Protein AF-A0A925SF02-F1 (afdb_monomer_lite)

Sequence (373 aa):
KAWIQIGSVSLQPSEFMKMATSLAIARYISSYNFKMHNFKSLVTLSTIILLPVGLIFLQNDTGSALVFGVFLLVLYREGLNGIVLFFTFLIALVFVLTMVVDAYITLWVLTVLAFVVYYQWRRKLKTTLIAAAVFMSIYLIFWLISLIIQVEIDHLYFILTAAIVSAGLFYFYSIMLRKTNLAILLGIYAGSVLFSVSVDYVFKNIMEPHQRARINELLGIQSDVHGAGYHVNQSKIAIGSGGFFGKGFLQGTQTKYDFVPEQSTDFIFCTVGEEWGFLGTTVVIGLFMGLLMRLIYLAERNRSKFSRVYGYCVATILFFHFAINIGMTIGLAPVIGIPLPFFSYGGSSLWSFTLLLFVFVRLDASRFEQLSF

Foldseek 3Di:
DQWDDDPPDIAGVLLQLLLVLLLVLLVLCLDPPDDLPDPVNVVVNCCSLVVSLVVCVVVVQNLSSVLSVLVVVLSVVSPHDCVVVVVVVLLVVLLLCCVQPNLQVSLVVLVVVLLVVVCVVPVDPVVSVVLVVQLVVQLVVVVVVCVVVVPPDDSSVSSLRSLVVSLVVQLVVCVVVVPVVSVVSSVSSNVSSVSSVVSVVCLPPPDDPLVNLLVCCLSVVDPDCPPQCVQQVLLQVLLVQLAAAACADCRRPSVVVCSRPQCQWLSVLSVQSHHGNPVSSVVVVVVLVVVLVVLLVLLVPFPRSSLNSLSSSLSSSLVVLQCQSVCSSNSNHGRSRRGNAPRHDDDNNPVSNVVSVVVSVVCSVCRVVVVPD

pLDDT: mean 88.37, std 7.24, range [42.78, 98.06]

Radius of gyration: 24.99 Å; chains: 1; bounding box: 56×72×61 Å

Structure (mmCIF, N/CA/C/O backbone):
data_AF-A0A925SF02-F1
#
_entry.id   AF-A0A925SF02-F1
#
loop_
_atom_site.group_PDB
_atom_site.id
_atom_site.type_symbol
_atom_site.label_atom_id
_atom_site.label_alt_id
_atom_site.label_comp_id
_atom_site.label_asym_id
_atom_site.label_entity_id
_atom_site.label_seq_id
_atom_site.pdbx_PDB_ins_code
_atom_site.Cartn_x
_atom_site.Cartn_y
_atom_site.Cartn_z
_atom_site.occupancy
_atom_site.B_iso_or_equiv
_atom_site.auth_seq_id
_atom_site.auth_comp_id
_atom_site.auth_asym_id
_atom_site.auth_atom_id
_atom_site.pdbx_PDB_model_num
ATOM 1 N N . LYS A 1 1 ? 15.134 -11.634 13.037 1.00 62.12 1 LYS A N 1
ATOM 2 C CA . LYS A 1 1 ? 14.384 -12.915 13.137 1.00 62.12 1 LYS A CA 1
ATOM 3 C C . LYS A 1 1 ? 12.925 -12.582 13.441 1.00 62.12 1 LYS A C 1
ATOM 5 O O . LYS A 1 1 ? 12.708 -11.866 14.407 1.00 62.12 1 LYS A O 1
ATOM 10 N N . ALA A 1 2 ? 11.977 -13.057 12.627 1.00 78.38 2 ALA A N 1
ATOM 11 C CA . ALA A 1 2 ? 10.547 -12.712 12.726 1.00 78.38 2 ALA A CA 1
ATOM 12 C C . ALA A 1 2 ? 9.691 -13.735 13.509 1.00 78.38 2 ALA A C 1
ATOM 14 O O . ALA A 1 2 ? 8.508 -13.507 13.732 1.00 78.38 2 ALA A O 1
ATOM 15 N N . TRP A 1 3 ? 10.282 -14.853 13.945 1.00 83.00 3 TRP A N 1
ATOM 16 C CA . TRP A 1 3 ? 9.578 -15.951 14.614 1.00 83.00 3 TRP A CA 1
ATOM 17 C C . TRP A 1 3 ? 10.148 -16.217 16.006 1.00 83.00 3 TRP A C 1
ATOM 19 O O . TRP A 1 3 ? 11.367 -16.259 16.186 1.00 83.00 3 TRP A O 1
ATOM 29 N N . ILE A 1 4 ? 9.255 -16.430 16.973 1.00 85.19 4 ILE A N 1
ATOM 30 C CA . ILE A 1 4 ? 9.565 -16.865 18.335 1.00 85.19 4 ILE A CA 1
ATOM 31 C C . ILE A 1 4 ? 9.114 -18.321 18.461 1.00 85.19 4 ILE A C 1
ATOM 33 O O . ILE A 1 4 ? 7.926 -18.616 18.346 1.00 85.19 4 ILE A O 1
ATOM 37 N N . GLN A 1 5 ? 10.057 -19.235 18.679 1.00 85.62 5 GLN A N 1
ATOM 38 C CA . GLN A 1 5 ? 9.762 -20.647 18.924 1.00 85.62 5 GLN A CA 1
ATOM 39 C C . GLN A 1 5 ? 9.731 -20.906 20.432 1.00 85.62 5 GLN A C 1
ATOM 41 O O . GLN A 1 5 ? 10.713 -20.650 21.128 1.00 85.62 5 GLN A O 1
ATOM 46 N N . ILE A 1 6 ? 8.601 -21.404 20.933 1.00 82.88 6 ILE A N 1
ATOM 47 C CA . ILE A 1 6 ? 8.404 -21.820 22.324 1.00 82.88 6 ILE A CA 1
ATOM 48 C C . ILE A 1 6 ? 7.984 -23.292 22.299 1.00 82.88 6 ILE A C 1
ATOM 50 O O . ILE A 1 6 ? 6.815 -23.618 22.091 1.00 82.88 6 ILE A O 1
ATOM 54 N N . GLY A 1 7 ? 8.951 -24.196 22.469 1.00 84.56 7 GLY A N 1
ATOM 55 C CA . GLY A 1 7 ? 8.712 -25.636 22.343 1.00 84.56 7 GLY A CA 1
ATOM 56 C C . GLY A 1 7 ? 8.215 -26.001 20.940 1.00 84.56 7 GLY A C 1
ATOM 57 O O . GLY A 1 7 ? 8.888 -25.715 19.954 1.00 84.56 7 GLY A O 1
ATOM 58 N N . SER A 1 8 ? 7.029 -26.608 20.851 1.00 81.75 8 SER A N 1
ATOM 59 C CA . SER A 1 8 ? 6.370 -26.966 19.585 1.00 81.75 8 SER A CA 1
ATOM 60 C C . SER A 1 8 ? 5.583 -25.820 18.934 1.00 81.75 8 SER A C 1
ATOM 62 O O . SER A 1 8 ? 5.047 -25.996 17.841 1.00 81.75 8 SER A O 1
ATOM 64 N N . VAL A 1 9 ? 5.489 -24.653 19.581 1.00 79.50 9 VAL A N 1
ATOM 65 C CA . VAL A 1 9 ? 4.696 -23.515 19.100 1.00 79.50 9 VAL A CA 1
ATOM 66 C C . VAL A 1 9 ? 5.603 -22.467 18.462 1.00 79.50 9 VAL A C 1
ATOM 68 O O . VAL A 1 9 ? 6.518 -21.947 19.098 1.00 79.50 9 VAL A O 1
ATOM 71 N N . SER A 1 10 ? 5.319 -22.107 17.211 1.00 82.00 10 SER A N 1
ATOM 72 C CA . SER A 1 10 ? 5.949 -20.985 16.512 1.00 82.00 10 SER A CA 1
ATOM 73 C C . SER A 1 10 ? 4.998 -19.788 16.460 1.00 82.00 10 SER A C 1
ATOM 75 O O . SER A 1 10 ? 3.917 -19.877 15.873 1.00 82.00 10 SER A O 1
ATOM 77 N N . LEU A 1 11 ? 5.406 -18.664 17.045 1.00 86.00 11 LEU A N 1
ATOM 78 C CA . LEU A 1 11 ? 4.630 -17.429 17.100 1.00 86.00 11 LEU A CA 1
ATOM 79 C C . LEU A 1 11 ? 5.303 -16.337 16.269 1.00 86.00 11 LEU A C 1
ATOM 81 O O . LEU A 1 11 ? 6.498 -16.081 16.421 1.00 86.00 11 LEU A O 1
ATOM 85 N N . GLN A 1 12 ? 4.522 -15.667 15.426 1.00 88.56 12 GLN A N 1
ATOM 86 C CA . GLN A 1 12 ? 4.964 -14.522 14.637 1.00 88.56 12 GLN A CA 1
ATOM 87 C C . GLN A 1 12 ? 4.414 -13.234 15.272 1.00 88.56 12 GLN A C 1
ATOM 89 O O . GLN A 1 12 ? 3.201 -13.008 15.250 1.00 88.56 12 GLN A O 1
ATOM 94 N N . PRO A 1 13 ? 5.255 -12.371 15.871 1.00 88.81 13 PRO A N 1
ATOM 95 C CA . PRO A 1 13 ? 4.780 -11.182 16.581 1.00 88.81 13 PRO A CA 1
ATOM 96 C C . PRO A 1 13 ? 4.047 -10.172 15.689 1.00 88.81 13 PRO A C 1
ATOM 98 O O . PRO A 1 13 ? 3.142 -9.487 16.166 1.00 88.81 13 PRO A O 1
ATOM 101 N N . SER A 1 14 ? 4.402 -10.087 14.401 1.00 90.31 14 SER A N 1
ATOM 102 C CA . SER A 1 14 ? 3.757 -9.182 13.439 1.00 90.31 14 SER A CA 1
ATOM 103 C C . SER A 1 14 ? 2.258 -9.472 13.287 1.00 90.31 14 SER A C 1
ATOM 105 O O . SER A 1 14 ? 1.461 -8.538 13.165 1.00 90.31 14 SER A O 1
ATOM 107 N N . GLU A 1 15 ? 1.854 -10.743 13.396 1.00 89.25 15 GLU A N 1
ATOM 108 C CA . GLU A 1 15 ? 0.454 -11.163 13.353 1.00 89.25 15 GLU A CA 1
ATOM 109 C C . GLU A 1 15 ? -0.363 -10.542 14.488 1.00 89.25 15 GLU A C 1
ATOM 111 O O . GLU A 1 15 ? -1.412 -9.945 14.245 1.00 89.25 15 GLU A O 1
ATOM 116 N N . PHE A 1 16 ? 0.144 -10.613 15.719 1.00 91.75 16 PHE A N 1
ATOM 117 C CA . PHE A 1 16 ? -0.521 -10.064 16.905 1.00 91.75 16 PHE A CA 1
ATOM 118 C C . PHE A 1 16 ? -0.430 -8.537 16.971 1.00 91.75 16 PHE A C 1
ATOM 120 O O . PHE A 1 16 ? -1.325 -7.872 17.500 1.00 91.75 16 PHE A O 1
ATOM 127 N N . MET A 1 17 ? 0.622 -7.959 16.389 1.00 94.00 17 MET A N 1
ATOM 128 C CA . MET A 1 17 ? 0.798 -6.512 16.325 1.00 94.00 17 MET A CA 1
ATOM 129 C C . MET A 1 17 ? -0.326 -5.837 15.529 1.00 94.00 17 MET A C 1
ATOM 131 O O . MET A 1 17 ? -0.796 -4.774 15.926 1.00 94.00 17 MET A O 1
ATOM 135 N N . LYS A 1 18 ? -0.846 -6.480 14.473 1.00 94.44 18 LYS A N 1
ATOM 136 C CA . LYS A 1 18 ? -2.016 -5.990 13.717 1.00 94.44 18 LYS A CA 1
ATOM 137 C C . LYS A 1 18 ? -3.234 -5.780 14.624 1.00 94.44 18 LYS A C 1
ATOM 139 O O . LYS A 1 18 ? -3.900 -4.743 14.551 1.00 94.44 18 LYS A O 1
ATOM 144 N N . MET A 1 19 ? -3.497 -6.722 15.530 1.00 94.56 19 MET A N 1
ATOM 145 C CA . MET A 1 19 ? -4.569 -6.607 16.522 1.00 94.56 19 MET A CA 1
ATOM 146 C C . MET A 1 19 ? -4.280 -5.503 17.549 1.00 94.56 19 MET A C 1
ATOM 148 O O . MET A 1 19 ? -5.159 -4.682 17.823 1.00 94.56 19 MET A O 1
ATOM 152 N N . ALA A 1 20 ? -3.061 -5.453 18.095 1.00 95.81 20 ALA A N 1
ATOM 153 C CA . ALA A 1 20 ? -2.669 -4.444 19.080 1.00 95.81 20 ALA A CA 1
ATOM 154 C C . ALA A 1 20 ? -2.794 -3.016 18.518 1.00 95.81 20 ALA A C 1
ATOM 156 O O . ALA A 1 20 ? -3.402 -2.147 19.146 1.00 95.81 20 ALA A O 1
ATOM 157 N N . THR A 1 21 ? -2.308 -2.790 17.297 1.00 97.12 21 THR A N 1
ATOM 158 C CA . THR A 1 21 ? -2.434 -1.514 16.586 1.00 97.12 21 THR A CA 1
ATOM 159 C C . THR A 1 21 ? -3.892 -1.175 16.291 1.00 97.12 21 THR A C 1
ATOM 161 O O . THR A 1 21 ? -4.297 -0.032 16.494 1.00 97.12 21 THR A O 1
ATOM 164 N N . SER A 1 22 ? -4.718 -2.157 15.918 1.00 97.19 22 SER A N 1
ATOM 165 C CA . SER A 1 22 ? -6.161 -1.950 15.716 1.00 97.19 22 SER A CA 1
ATOM 166 C C . SER A 1 22 ? -6.856 -1.444 16.985 1.00 97.19 22 SER A C 1
ATOM 168 O O . SER A 1 22 ? -7.632 -0.489 16.924 1.00 97.19 22 SER A O 1
ATOM 170 N N . LEU A 1 23 ? -6.550 -2.039 18.144 1.00 96.81 23 LEU A N 1
ATOM 171 C CA . LEU A 1 23 ? -7.075 -1.602 19.442 1.00 96.81 23 LEU A CA 1
ATOM 172 C C . LEU A 1 23 ? -6.549 -0.217 19.836 1.00 96.81 23 LEU A C 1
ATOM 174 O O . LEU A 1 23 ? -7.317 0.612 20.325 1.00 96.81 23 LEU A O 1
ATOM 178 N N . ALA A 1 24 ? -5.263 0.056 19.604 1.00 97.19 24 ALA A N 1
ATOM 179 C CA . ALA A 1 24 ? -4.644 1.340 19.920 1.00 97.19 24 ALA A CA 1
ATOM 180 C C . ALA A 1 24 ? -5.238 2.490 19.089 1.00 97.19 24 ALA A C 1
ATOM 182 O O . ALA A 1 24 ? -5.588 3.533 19.647 1.00 97.19 24 ALA A O 1
ATOM 183 N N . ILE A 1 25 ? -5.423 2.286 17.779 1.00 96.50 25 ILE A N 1
ATOM 184 C CA . ILE A 1 25 ? -6.082 3.251 16.886 1.00 96.50 25 ILE A CA 1
ATOM 185 C C . ILE A 1 25 ? -7.524 3.481 17.337 1.00 96.50 25 ILE A C 1
ATOM 187 O O . ILE A 1 25 ? -7.924 4.628 17.539 1.00 96.50 25 ILE A O 1
ATOM 191 N N . ALA A 1 26 ? -8.289 2.406 17.563 1.00 96.38 26 ALA A N 1
ATOM 192 C CA . ALA A 1 26 ? -9.669 2.503 18.028 1.00 96.38 26 ALA A CA 1
ATOM 193 C C . ALA A 1 26 ? -9.771 3.277 19.348 1.00 96.38 26 ALA A C 1
ATOM 195 O O . ALA A 1 26 ? -10.602 4.180 19.482 1.00 96.38 26 ALA A O 1
ATOM 196 N N . ARG A 1 27 ? -8.882 2.992 20.309 1.00 96.06 27 ARG A N 1
ATOM 197 C CA . ARG A 1 27 ? -8.836 3.686 21.601 1.00 96.06 27 ARG A CA 1
ATOM 198 C C . ARG A 1 27 ? -8.528 5.164 21.427 1.00 96.06 27 ARG A C 1
ATOM 200 O O . ARG A 1 27 ? -9.241 5.989 21.998 1.00 96.06 27 ARG A O 1
ATOM 207 N N . TYR A 1 28 ? -7.513 5.503 20.638 1.00 95.62 28 TYR A N 1
ATOM 208 C CA . TYR A 1 28 ? -7.097 6.888 20.457 1.00 95.62 28 TYR A CA 1
ATOM 209 C C . TYR A 1 28 ? -8.166 7.725 19.742 1.00 95.62 28 TYR A C 1
ATOM 211 O O . TYR A 1 28 ? -8.528 8.793 20.239 1.00 95.62 28 TYR A O 1
ATOM 219 N N . ILE A 1 29 ? -8.740 7.213 18.647 1.00 94.62 29 ILE A N 1
ATOM 220 C CA . ILE A 1 29 ? -9.801 7.896 17.886 1.00 94.62 29 ILE A CA 1
ATOM 221 C C . ILE A 1 29 ? -11.074 8.068 18.726 1.00 94.62 29 ILE A C 1
ATOM 223 O O . ILE A 1 29 ? -11.751 9.090 18.630 1.00 94.62 29 ILE A O 1
ATOM 227 N N . SER A 1 30 ? -11.393 7.096 19.586 1.00 93.25 30 SER A N 1
ATOM 228 C CA . SER A 1 30 ? -12.561 7.171 20.474 1.00 93.25 30 SER A CA 1
ATOM 229 C C . SER A 1 30 ? -12.407 8.139 21.655 1.00 93.25 30 SER A C 1
ATOM 231 O O . SER A 1 30 ? -13.385 8.399 22.354 1.00 93.25 30 SER A O 1
ATOM 233 N N . SER A 1 31 ? -11.203 8.665 21.906 1.00 91.06 31 SER A N 1
ATOM 234 C CA . SER A 1 31 ? -10.954 9.540 23.054 1.00 91.06 31 SER A CA 1
ATOM 235 C C . SER A 1 31 ? -11.633 10.908 22.901 1.00 91.06 31 SER A C 1
ATOM 237 O O . SER A 1 31 ? -11.745 11.450 21.804 1.00 91.06 31 SER A O 1
ATOM 239 N N . TYR A 1 32 ? -12.070 11.496 24.020 1.00 81.12 32 TYR A N 1
ATOM 240 C CA . TYR A 1 32 ? -12.856 12.739 24.027 1.00 81.12 32 TYR A CA 1
ATOM 241 C C . TYR A 1 32 ? -12.149 13.925 23.345 1.00 81.12 32 TYR A C 1
ATOM 243 O O . TYR A 1 32 ? -12.774 14.719 22.649 1.00 81.12 32 TYR A O 1
ATOM 251 N N . ASN A 1 33 ? -10.825 14.020 23.496 1.00 81.19 33 ASN A N 1
ATOM 252 C CA . ASN A 1 33 ? -10.023 15.125 22.961 1.00 81.19 33 ASN A CA 1
ATOM 253 C C . ASN A 1 33 ? -9.544 14.901 21.516 1.00 81.19 33 ASN A C 1
ATOM 255 O O . ASN A 1 33 ? -8.791 15.724 20.986 1.00 81.19 33 ASN A O 1
ATOM 259 N N . PHE A 1 34 ? -9.927 13.792 20.879 1.00 89.38 34 PHE A N 1
ATOM 260 C CA . PHE A 1 34 ? -9.453 13.462 19.544 1.00 89.38 34 PHE A CA 1
ATOM 261 C C . PHE A 1 34 ? -10.079 14.368 18.477 1.00 89.38 34 PHE A C 1
ATOM 263 O O . PHE A 1 34 ? -11.298 14.518 18.384 1.00 89.38 34 PHE A O 1
ATOM 270 N N . LYS A 1 35 ? -9.225 14.944 17.625 1.00 88.62 35 LYS A N 1
ATOM 271 C CA . LYS A 1 35 ? -9.629 15.701 16.437 1.00 88.62 35 LYS A CA 1
ATOM 272 C C . LYS A 1 35 ? -8.763 15.268 15.260 1.00 88.62 35 LYS A C 1
ATOM 274 O O . LYS A 1 35 ? -7.553 15.473 15.292 1.00 88.62 35 LYS A O 1
ATOM 279 N N . MET A 1 36 ? -9.384 14.737 14.207 1.00 87.00 36 MET A N 1
ATOM 280 C CA . MET A 1 36 ? -8.678 14.175 13.046 1.00 87.00 36 MET A CA 1
ATOM 281 C C . MET A 1 36 ? -7.726 15.175 12.369 1.00 87.00 36 MET A C 1
ATOM 283 O O . MET A 1 36 ? -6.641 14.807 11.941 1.00 87.00 36 MET A O 1
ATOM 287 N N . HIS A 1 37 ? -8.100 16.456 12.317 1.00 86.50 37 HIS A N 1
ATOM 288 C CA . HIS A 1 37 ? -7.308 17.504 11.661 1.00 86.50 37 HIS A CA 1
ATOM 289 C C . HIS A 1 37 ? -6.291 18.199 12.579 1.00 86.50 37 HIS A C 1
ATOM 291 O O . HIS A 1 37 ? -5.651 19.162 12.166 1.00 86.50 37 HIS A O 1
ATOM 297 N N . ASN A 1 38 ? -6.136 17.751 13.827 1.00 90.81 38 ASN A N 1
ATOM 298 C CA . ASN A 1 38 ? -5.122 18.302 14.717 1.00 90.81 38 ASN A CA 1
ATOM 299 C C . ASN A 1 38 ? -3.761 17.652 14.435 1.00 90.81 38 ASN A C 1
ATOM 301 O O . ASN A 1 38 ? -3.644 16.427 14.460 1.00 90.81 38 ASN A O 1
ATOM 305 N N . PHE A 1 39 ? -2.718 18.465 14.257 1.00 88.56 39 PHE A N 1
ATOM 306 C CA . PHE A 1 39 ? -1.359 17.986 14.001 1.00 88.56 39 PHE A CA 1
ATOM 307 C C . PHE A 1 39 ? -0.877 16.997 15.073 1.00 88.56 39 PHE A C 1
ATOM 309 O O . PHE A 1 39 ? -0.373 15.929 14.738 1.00 88.56 39 PHE A O 1
ATOM 316 N N . LYS A 1 40 ? -1.124 17.279 16.363 1.00 92.12 40 LYS A N 1
ATOM 317 C CA . LYS A 1 40 ? -0.751 16.365 17.461 1.00 92.12 40 LYS A CA 1
ATOM 318 C C . LYS A 1 40 ? -1.431 14.997 17.329 1.00 92.12 40 LYS A C 1
ATOM 320 O O . LYS A 1 40 ? -0.800 13.969 17.573 1.00 92.12 40 LYS A O 1
ATOM 325 N N . SER A 1 41 ? -2.702 14.990 16.927 1.00 92.44 41 SER A N 1
ATOM 326 C CA . SER A 1 41 ? -3.475 13.764 16.727 1.00 92.44 41 SER A CA 1
ATOM 327 C C . SER A 1 41 ? -2.996 12.967 15.524 1.00 92.44 41 SER A C 1
ATOM 329 O O . SER A 1 41 ? -2.840 11.753 15.638 1.00 92.44 41 SER A O 1
ATOM 331 N N . LEU A 1 42 ? -2.678 13.640 14.417 1.00 91.81 42 LEU A N 1
ATOM 332 C CA . LEU A 1 42 ? -2.090 13.004 13.239 1.00 91.81 42 LEU A CA 1
ATOM 333 C C . LEU A 1 42 ? -0.720 12.400 13.545 1.00 91.81 42 LEU A C 1
ATOM 335 O O . LEU A 1 42 ? -0.467 11.264 13.156 1.00 91.81 42 LEU A O 1
ATOM 339 N N . VAL A 1 43 ? 0.135 13.108 14.287 1.00 93.44 43 VAL A N 1
ATOM 340 C CA . VAL A 1 43 ? 1.446 12.588 14.700 1.00 93.44 43 VAL A CA 1
ATOM 341 C C . VAL A 1 43 ? 1.281 11.365 15.597 1.00 93.44 43 VAL A C 1
ATOM 343 O O . VAL A 1 43 ? 1.892 10.342 15.326 1.00 93.44 43 VAL A O 1
ATOM 346 N N . THR A 1 44 ? 0.406 11.418 16.606 1.00 94.06 44 THR A N 1
ATOM 347 C CA . THR A 1 44 ? 0.191 10.270 17.507 1.00 94.06 44 THR A CA 1
ATOM 348 C C . THR A 1 44 ? -0.360 9.053 16.757 1.00 94.06 44 THR A C 1
ATOM 350 O O . THR A 1 44 ? 0.134 7.946 16.956 1.00 94.06 44 THR A O 1
ATOM 353 N N . LEU A 1 45 ? -1.330 9.240 15.852 1.00 94.50 45 LEU A N 1
ATOM 354 C CA . LEU A 1 45 ? -1.835 8.163 14.990 1.00 94.50 45 LEU A CA 1
ATOM 355 C C . LEU A 1 45 ? -0.743 7.585 14.091 1.00 94.50 45 LEU A C 1
ATOM 357 O O . LEU A 1 45 ? -0.607 6.367 13.988 1.00 94.50 45 LEU A O 1
ATOM 361 N N . SER A 1 46 ? 0.050 8.461 13.476 1.00 93.69 46 SER A N 1
ATOM 362 C CA . SER A 1 46 ? 1.162 8.057 12.622 1.00 93.69 46 SER A CA 1
ATOM 363 C C . SER A 1 46 ? 2.186 7.259 13.422 1.00 93.69 46 SER A C 1
ATOM 365 O O . SER A 1 46 ? 2.621 6.221 12.951 1.00 93.69 46 SER A O 1
ATOM 367 N N . THR A 1 47 ? 2.514 7.653 14.655 1.00 95.75 47 THR A N 1
ATOM 368 C CA . THR A 1 47 ? 3.413 6.885 15.528 1.00 95.75 47 THR A CA 1
ATOM 369 C C . THR A 1 47 ? 2.837 5.513 15.879 1.00 95.75 47 THR A C 1
ATOM 371 O O . THR A 1 47 ? 3.562 4.527 15.799 1.00 95.75 47 THR A O 1
ATOM 374 N N . ILE A 1 48 ? 1.545 5.419 16.220 1.00 96.38 48 ILE A N 1
ATOM 375 C CA . ILE A 1 48 ? 0.886 4.140 16.549 1.00 96.38 48 ILE A CA 1
ATOM 376 C C . ILE A 1 48 ? 0.967 3.145 15.377 1.00 96.38 48 ILE A C 1
ATOM 378 O O . ILE A 1 48 ? 1.092 1.943 15.608 1.00 96.38 48 ILE A O 1
ATOM 382 N N . ILE A 1 49 ? 0.906 3.633 14.135 1.00 96.00 49 ILE A N 1
ATOM 383 C CA . ILE A 1 49 ? 0.979 2.805 12.922 1.00 96.00 49 ILE A CA 1
ATOM 384 C C . ILE A 1 49 ? 2.434 2.538 12.511 1.00 96.00 49 ILE A C 1
ATOM 386 O O . ILE A 1 49 ? 2.810 1.394 12.268 1.00 96.00 49 ILE A O 1
ATOM 390 N N . LEU A 1 50 ? 3.259 3.583 12.432 1.00 95.38 50 LEU A N 1
ATOM 391 C CA . LEU A 1 50 ? 4.606 3.522 11.861 1.00 95.38 50 LEU A CA 1
ATOM 392 C C . LEU A 1 50 ? 5.633 2.883 12.796 1.00 95.38 50 LEU A C 1
ATOM 394 O O . LEU A 1 50 ? 6.609 2.323 12.307 1.00 95.38 50 LEU A O 1
ATOM 398 N N . LEU A 1 51 ? 5.438 2.931 14.118 1.00 95.31 51 LEU A N 1
ATOM 399 C CA . LEU A 1 51 ? 6.355 2.284 15.060 1.00 95.31 51 LEU A CA 1
ATOM 400 C C . LEU A 1 51 ? 6.368 0.755 14.870 1.00 95.31 51 LEU A C 1
ATOM 402 O O . LEU A 1 51 ? 7.451 0.209 14.654 1.00 95.31 51 LEU A O 1
ATOM 406 N N . PRO A 1 52 ? 5.215 0.054 14.857 1.00 94.44 52 PRO A N 1
ATOM 407 C CA . PRO A 1 52 ? 5.145 -1.348 14.450 1.00 94.44 52 PRO A CA 1
ATOM 408 C C . PRO A 1 52 ? 5.791 -1.628 13.095 1.00 94.44 52 PRO A C 1
ATOM 410 O O . PRO A 1 52 ? 6.591 -2.550 12.977 1.00 94.44 52 PRO A O 1
ATOM 413 N N . VAL A 1 53 ? 5.482 -0.808 12.089 1.00 94.69 53 VAL A N 1
ATOM 414 C CA . VAL A 1 53 ? 6.018 -0.955 10.730 1.00 94.69 53 VAL A CA 1
ATOM 415 C C . VAL A 1 53 ? 7.545 -0.878 10.726 1.00 94.69 53 VAL A C 1
ATOM 417 O O . VAL A 1 53 ? 8.192 -1.738 10.138 1.00 94.69 53 VAL A O 1
ATOM 420 N N . GLY A 1 54 ? 8.133 0.089 11.434 1.00 92.81 54 GLY A N 1
ATOM 421 C CA . GLY A 1 54 ? 9.583 0.219 11.567 1.00 92.81 54 GLY A CA 1
ATOM 422 C C . GLY A 1 54 ? 10.226 -0.997 12.238 1.00 92.81 54 GLY A C 1
ATOM 423 O O . GLY A 1 54 ? 11.234 -1.503 11.754 1.00 92.81 54 GLY A O 1
ATOM 424 N N . LEU A 1 55 ? 9.616 -1.522 13.306 1.00 92.25 55 LEU A N 1
ATOM 425 C CA . LEU A 1 55 ? 10.102 -2.735 13.975 1.00 92.25 55 LEU A CA 1
ATOM 426 C C . LEU A 1 55 ? 10.026 -3.974 13.074 1.00 92.25 55 LEU A C 1
ATOM 428 O O . LEU A 1 55 ? 10.920 -4.814 13.120 1.00 92.25 55 LEU A O 1
ATOM 432 N N . ILE A 1 56 ? 8.980 -4.085 12.255 1.00 91.50 56 ILE A N 1
ATOM 433 C CA . ILE A 1 56 ? 8.801 -5.190 11.307 1.00 91.50 56 ILE A CA 1
ATOM 434 C C . ILE A 1 56 ? 9.798 -5.073 10.143 1.00 91.50 56 ILE A C 1
ATOM 436 O O . ILE A 1 56 ? 10.387 -6.076 9.738 1.00 91.50 56 ILE A O 1
ATOM 440 N N . PHE A 1 57 ? 10.069 -3.859 9.653 1.00 87.38 57 PHE A N 1
ATOM 441 C CA . PHE A 1 57 ? 11.114 -3.633 8.651 1.00 87.38 57 PHE A CA 1
ATOM 442 C C . PHE A 1 57 ? 12.495 -4.055 9.154 1.00 87.38 57 PHE A C 1
ATOM 444 O O . PHE A 1 57 ? 13.225 -4.703 8.414 1.00 87.38 57 PHE A O 1
ATOM 451 N N . LEU A 1 58 ? 12.826 -3.792 10.423 1.00 88.44 58 LEU A N 1
ATOM 452 C CA . LEU A 1 58 ? 14.072 -4.273 11.039 1.00 88.44 58 LEU A CA 1
ATOM 453 C C . LEU A 1 58 ? 14.154 -5.808 11.141 1.00 88.44 58 LEU A C 1
ATOM 455 O O . LEU A 1 58 ? 15.230 -6.362 11.364 1.00 88.44 58 LEU A O 1
ATOM 459 N N . GLN A 1 59 ? 13.028 -6.511 11.006 1.00 87.69 59 GLN A N 1
ATOM 460 C CA . GLN A 1 59 ? 12.974 -7.973 10.962 1.00 87.69 59 GLN A CA 1
ATOM 461 C C . GLN A 1 59 ? 13.046 -8.531 9.534 1.00 87.69 59 GLN A C 1
ATOM 463 O O . GLN A 1 59 ? 13.047 -9.755 9.390 1.00 87.69 59 GLN A O 1
ATOM 468 N N . ASN A 1 60 ? 13.133 -7.662 8.519 1.00 84.25 60 ASN A N 1
ATOM 469 C CA . ASN A 1 60 ? 13.068 -7.975 7.089 1.00 84.25 60 ASN A CA 1
ATOM 470 C C . ASN A 1 60 ? 11.769 -8.695 6.669 1.00 84.25 60 ASN A C 1
ATOM 472 O O . ASN A 1 60 ? 11.751 -9.433 5.688 1.00 84.25 60 ASN A O 1
ATOM 476 N N . ASP A 1 61 ? 10.663 -8.462 7.386 1.00 84.69 61 ASP A N 1
ATOM 477 C CA . ASP A 1 61 ? 9.326 -8.981 7.055 1.00 84.69 61 ASP A CA 1
ATOM 478 C C . ASP A 1 61 ? 8.490 -7.879 6.377 1.00 84.69 61 ASP A C 1
ATOM 480 O O . ASP A 1 61 ? 7.513 -7.345 6.907 1.00 84.69 61 ASP A O 1
ATOM 484 N N . THR A 1 62 ? 8.930 -7.472 5.184 1.00 84.00 62 THR A N 1
ATOM 485 C CA . THR A 1 62 ? 8.305 -6.372 4.426 1.00 84.00 62 THR A CA 1
ATOM 486 C C . THR A 1 62 ? 6.845 -6.645 4.089 1.00 84.00 62 THR A C 1
ATOM 488 O O . THR A 1 62 ? 6.047 -5.712 3.978 1.00 84.00 62 THR A O 1
ATOM 491 N N . GLY A 1 63 ? 6.468 -7.918 3.989 1.00 83.94 63 GLY A N 1
ATOM 492 C CA . GLY A 1 63 ? 5.108 -8.304 3.688 1.00 83.94 63 GLY A CA 1
ATOM 493 C C . GLY A 1 63 ? 4.117 -8.031 4.793 1.00 83.94 63 GLY A C 1
ATOM 494 O O . GLY A 1 63 ? 3.102 -7.368 4.563 1.00 83.94 63 GLY A O 1
ATOM 495 N N . SER A 1 64 ? 4.459 -8.431 6.013 1.00 87.62 64 SER A N 1
ATOM 496 C CA . SER A 1 64 ? 3.659 -8.082 7.180 1.00 87.62 64 SER A CA 1
ATOM 497 C C . SER A 1 64 ? 3.590 -6.567 7.395 1.00 87.62 64 SER A C 1
ATOM 499 O O . SER A 1 64 ? 2.560 -6.063 7.842 1.00 87.62 64 SER A O 1
ATOM 501 N N . ALA A 1 65 ? 4.649 -5.822 7.048 1.00 91.12 65 ALA A N 1
ATOM 502 C CA . ALA A 1 65 ? 4.671 -4.362 7.156 1.00 91.12 65 ALA A CA 1
ATOM 503 C C . ALA A 1 65 ? 3.667 -3.686 6.205 1.00 91.12 65 ALA A C 1
ATOM 505 O O . ALA A 1 65 ? 2.966 -2.759 6.616 1.00 91.12 65 ALA A O 1
ATOM 506 N N . LEU A 1 66 ? 3.538 -4.172 4.963 1.00 90.31 66 LEU A N 1
ATOM 507 C CA . LEU A 1 66 ? 2.598 -3.623 3.976 1.00 90.31 66 LEU A CA 1
ATOM 508 C C . LEU A 1 66 ? 1.136 -3.712 4.429 1.00 90.31 66 LEU A C 1
ATOM 510 O O . LEU A 1 66 ? 0.344 -2.825 4.106 1.00 90.31 66 LEU A O 1
ATOM 514 N N . VAL A 1 67 ? 0.786 -4.719 5.237 1.00 92.88 67 VAL A N 1
ATOM 515 C CA . VAL A 1 67 ? -0.569 -4.859 5.789 1.00 92.88 67 VAL A CA 1
ATOM 516 C C . VAL A 1 67 ? -0.975 -3.636 6.609 1.00 92.88 67 VAL A C 1
ATOM 518 O O . VAL A 1 67 ? -2.137 -3.250 6.594 1.00 92.88 67 VAL A O 1
ATOM 521 N N . PHE A 1 68 ? -0.047 -2.959 7.287 1.00 94.75 68 PHE A N 1
ATOM 522 C CA . PHE A 1 68 ? -0.371 -1.765 8.076 1.00 94.75 68 PHE A CA 1
ATOM 523 C C . PHE A 1 68 ? -0.824 -0.582 7.203 1.00 94.75 68 PHE A C 1
ATOM 525 O O . PHE A 1 68 ? -1.464 0.341 7.711 1.00 94.75 68 PHE A O 1
ATOM 532 N N . GLY A 1 69 ? -0.586 -0.628 5.887 1.00 92.62 69 GLY A N 1
ATOM 533 C CA . GLY A 1 69 ? -1.136 0.335 4.932 1.00 92.62 69 GLY A CA 1
ATOM 534 C C . GLY A 1 69 ? -2.669 0.390 4.943 1.00 92.62 69 GLY A C 1
ATOM 535 O O . GLY A 1 69 ? -3.247 1.443 4.677 1.00 92.62 69 GLY A O 1
ATOM 536 N N . VAL A 1 70 ? -3.348 -0.692 5.349 1.00 93.81 70 VAL A N 1
ATOM 537 C CA . VAL A 1 70 ? -4.819 -0.740 5.441 1.00 93.81 70 VAL A CA 1
ATOM 538 C C . VAL A 1 70 ? -5.393 0.241 6.455 1.00 93.81 70 VAL A C 1
ATOM 540 O O . VAL A 1 70 ? -6.537 0.676 6.312 1.00 93.81 70 VAL A O 1
ATOM 543 N N . PHE A 1 71 ? -4.611 0.635 7.465 1.00 95.94 71 PHE A N 1
ATOM 544 C CA . PHE A 1 71 ? -5.059 1.611 8.450 1.00 95.94 71 PHE A CA 1
ATOM 545 C C . PHE A 1 71 ? -5.297 2.981 7.818 1.00 95.94 71 PHE A C 1
ATOM 547 O O . PHE A 1 71 ? -6.146 3.721 8.304 1.00 95.94 71 PHE A O 1
ATOM 554 N N . LEU A 1 72 ? -4.658 3.297 6.688 1.00 94.38 72 LEU A N 1
ATOM 555 C CA . LEU A 1 72 ? -4.946 4.516 5.934 1.00 94.38 72 LEU A CA 1
ATOM 556 C C . LEU A 1 72 ? -6.412 4.569 5.466 1.00 94.38 72 LEU A C 1
ATOM 558 O O . LEU A 1 72 ? -7.042 5.624 5.539 1.00 94.38 72 LEU A O 1
ATOM 562 N N . LEU A 1 73 ? -6.980 3.427 5.056 1.00 94.44 73 LEU A N 1
ATOM 563 C CA . LEU A 1 73 ? -8.393 3.319 4.671 1.00 94.44 73 LEU A CA 1
ATOM 564 C C . LEU A 1 73 ? -9.321 3.515 5.877 1.00 94.44 73 LEU A C 1
ATOM 566 O O . LEU A 1 73 ? -10.349 4.181 5.766 1.00 94.44 73 LEU A O 1
ATOM 570 N N . VAL A 1 74 ? -8.933 2.992 7.045 1.00 95.75 74 VAL A N 1
ATOM 571 C CA . VAL A 1 74 ? -9.669 3.198 8.305 1.00 95.75 74 VAL A CA 1
ATOM 572 C C . VAL A 1 74 ? -9.657 4.675 8.700 1.00 95.75 74 VAL A C 1
ATOM 574 O O . VAL A 1 74 ? -10.700 5.243 9.019 1.00 95.75 74 VAL A O 1
ATOM 577 N N . LEU A 1 75 ? -8.493 5.328 8.628 1.00 94.44 75 LEU A N 1
ATOM 578 C CA . LEU A 1 75 ? -8.360 6.752 8.928 1.00 94.44 75 LEU A CA 1
ATOM 579 C C . LEU A 1 75 ? -9.180 7.611 7.960 1.00 94.44 75 LEU A C 1
ATOM 581 O O . LEU A 1 75 ? -9.838 8.553 8.399 1.00 94.44 75 LEU A O 1
ATOM 585 N N . TYR A 1 76 ? -9.192 7.275 6.666 1.00 93.50 76 TYR A N 1
ATOM 586 C CA . TYR A 1 76 ? -10.050 7.935 5.680 1.00 93.50 76 TYR A CA 1
ATOM 587 C C . TYR A 1 76 ? -11.530 7.819 6.042 1.00 93.50 76 TYR A C 1
ATOM 589 O O . TYR A 1 76 ? -12.235 8.829 6.070 1.00 93.50 76 TYR A O 1
ATOM 597 N N . ARG A 1 77 ? -11.990 6.620 6.419 1.00 92.81 77 ARG A N 1
ATOM 598 C CA . ARG A 1 77 ? -13.376 6.406 6.852 1.00 92.81 77 ARG A CA 1
ATOM 599 C C . ARG A 1 77 ? -13.753 7.230 8.089 1.00 92.81 77 ARG A C 1
ATOM 601 O O . ARG A 1 77 ? -14.905 7.649 8.195 1.00 92.81 77 ARG A O 1
ATOM 608 N N . GLU A 1 78 ? -12.811 7.484 8.995 1.00 91.50 78 GLU A N 1
ATOM 609 C CA . GLU A 1 78 ? -13.010 8.307 10.201 1.00 91.50 78 GLU A CA 1
ATOM 610 C C . GLU A 1 78 ? -12.788 9.819 9.974 1.00 91.50 78 GLU A C 1
ATOM 612 O O . GLU A 1 78 ? -12.882 10.607 10.917 1.00 91.50 78 GLU A O 1
ATOM 617 N N . GLY A 1 79 ? -12.532 10.247 8.732 1.00 90.06 79 GLY A N 1
ATOM 618 C CA . GLY A 1 79 ? -12.497 11.660 8.339 1.00 90.06 79 GLY A CA 1
ATOM 619 C C . GLY A 1 79 ? -11.116 12.216 7.983 1.00 90.06 79 GLY A C 1
ATOM 620 O O . GLY A 1 79 ? -10.954 13.436 7.928 1.00 90.06 79 GLY A O 1
ATOM 621 N N . LEU A 1 80 ? -10.102 11.371 7.757 1.00 92.06 80 LEU A N 1
ATOM 622 C CA . LEU A 1 80 ? -8.830 11.829 7.189 1.00 92.06 80 LEU A CA 1
ATOM 623 C C . LEU A 1 80 ? -9.080 12.443 5.804 1.00 92.06 80 LEU A C 1
ATOM 625 O O . LEU A 1 80 ? -9.866 11.929 5.009 1.00 92.06 80 LEU A O 1
ATOM 629 N N . ASN A 1 81 ? -8.398 13.548 5.502 1.00 90.06 81 ASN A N 1
ATOM 630 C CA . ASN A 1 81 ? -8.557 14.229 4.222 1.00 90.06 81 ASN A CA 1
ATOM 631 C C . ASN A 1 81 ? -8.188 13.289 3.058 1.00 90.06 81 ASN A C 1
ATOM 633 O O . ASN A 1 81 ? -7.088 12.734 3.033 1.00 90.06 81 ASN A O 1
ATOM 637 N N . GLY A 1 82 ? -9.078 13.165 2.067 1.00 88.25 82 GLY A N 1
ATOM 638 C CA . GLY A 1 82 ? -8.864 12.352 0.864 1.00 88.25 82 GLY A CA 1
ATOM 639 C C . GLY A 1 82 ? -7.617 12.734 0.058 1.00 88.25 82 GLY A C 1
ATOM 640 O O . GLY A 1 82 ? -7.111 11.913 -0.699 1.00 88.25 82 GLY A O 1
ATOM 641 N N . ILE A 1 83 ? -7.063 13.932 0.278 1.00 86.75 83 ILE A N 1
ATOM 642 C CA . ILE A 1 83 ? -5.755 14.337 -0.256 1.00 86.75 83 ILE A CA 1
ATOM 643 C C . ILE A 1 83 ? -4.650 13.340 0.130 1.00 86.75 83 ILE A C 1
ATOM 645 O O . ILE A 1 83 ? -3.783 13.057 -0.692 1.00 86.75 83 ILE A O 1
ATOM 649 N N . VAL A 1 84 ? -4.678 12.768 1.340 1.00 89.12 84 VAL A N 1
ATOM 650 C CA . VAL A 1 84 ? -3.653 11.798 1.764 1.00 89.12 84 VAL A CA 1
ATOM 651 C C . VAL A 1 84 ? -3.739 10.520 0.925 1.00 89.12 84 VAL A C 1
ATOM 653 O O . VAL A 1 84 ? -2.719 10.066 0.416 1.00 89.12 84 VAL A O 1
ATOM 656 N N . LEU A 1 85 ? -4.950 9.992 0.699 1.00 89.38 85 LEU A N 1
ATOM 657 C CA . LEU A 1 85 ? -5.163 8.840 -0.186 1.00 89.38 85 LEU A CA 1
ATOM 658 C C . LEU A 1 85 ? -4.727 9.134 -1.622 1.00 89.38 85 LEU A C 1
ATOM 660 O O . LEU A 1 85 ? -4.092 8.291 -2.252 1.00 89.38 85 LEU A O 1
ATOM 664 N N . PHE A 1 86 ? -5.042 10.331 -2.124 1.00 89.75 86 PHE A N 1
ATOM 665 C CA . PHE A 1 86 ? -4.615 10.765 -3.451 1.00 89.75 86 PHE A CA 1
ATOM 666 C C . PHE A 1 86 ? -3.089 10.730 -3.586 1.00 89.75 86 PHE A C 1
ATOM 668 O O . PHE A 1 86 ? -2.588 10.176 -4.559 1.00 89.75 86 PHE A O 1
ATOM 675 N N . PHE A 1 87 ? -2.344 11.253 -2.606 1.00 90.31 87 PHE A N 1
ATOM 676 C CA . PHE A 1 87 ? -0.881 11.200 -2.632 1.00 90.31 87 PHE A CA 1
ATOM 677 C C . PHE A 1 87 ? -0.332 9.778 -2.514 1.00 90.31 87 PHE A C 1
ATOM 679 O O . PHE A 1 87 ? 0.609 9.446 -3.227 1.00 90.31 87 PHE A O 1
ATOM 686 N N . THR A 1 88 ? -0.917 8.917 -1.676 1.00 90.38 88 THR A N 1
ATOM 687 C CA . THR A 1 88 ? -0.507 7.505 -1.597 1.00 90.38 88 THR A CA 1
ATOM 688 C C . THR A 1 88 ? -0.700 6.791 -2.934 1.00 90.38 88 THR A C 1
ATOM 690 O O . THR A 1 88 ? 0.203 6.093 -3.393 1.00 90.38 88 THR A O 1
ATOM 693 N N . PHE A 1 89 ? -1.840 7.007 -3.593 1.00 91.50 89 PHE A N 1
ATOM 694 C CA . PHE A 1 89 ? -2.095 6.460 -4.922 1.00 91.50 89 PHE A CA 1
ATOM 695 C C . PHE A 1 89 ? -1.150 7.048 -5.976 1.00 91.50 89 PHE A C 1
ATOM 697 O O . PHE A 1 89 ? -0.609 6.307 -6.790 1.00 91.50 89 PHE A O 1
ATOM 704 N N . LEU A 1 90 ? -0.901 8.361 -5.935 1.00 91.38 90 LEU A N 1
ATOM 705 C CA . LEU A 1 90 ? 0.021 9.035 -6.847 1.00 91.38 90 LEU A CA 1
ATOM 706 C C . LEU A 1 90 ? 1.445 8.479 -6.723 1.00 91.38 90 LEU A C 1
ATOM 708 O O . LEU A 1 90 ? 2.068 8.201 -7.739 1.00 91.38 90 LEU A O 1
ATOM 712 N N . ILE A 1 91 ? 1.942 8.267 -5.501 1.00 92.00 91 ILE A N 1
ATOM 713 C CA . ILE A 1 91 ? 3.263 7.669 -5.251 1.00 92.00 91 ILE A CA 1
ATOM 714 C C . ILE A 1 91 ? 3.338 6.261 -5.852 1.00 92.00 91 ILE A C 1
ATOM 716 O O . ILE A 1 91 ? 4.283 5.958 -6.576 1.00 92.00 91 ILE A O 1
ATOM 720 N N . ALA A 1 92 ? 2.333 5.415 -5.601 1.00 91.00 92 ALA A N 1
ATOM 721 C CA . ALA A 1 92 ? 2.288 4.065 -6.161 1.00 91.00 92 ALA A CA 1
ATOM 722 C C . ALA A 1 92 ? 2.231 4.080 -7.699 1.00 91.00 92 ALA A C 1
ATOM 724 O O . ALA A 1 92 ? 2.951 3.327 -8.351 1.00 91.00 92 ALA A O 1
ATOM 725 N N . LEU A 1 93 ? 1.423 4.971 -8.280 1.00 91.31 93 LEU A N 1
ATOM 726 C CA . LEU A 1 93 ? 1.293 5.118 -9.727 1.00 91.31 93 LEU A CA 1
ATOM 727 C C . LEU A 1 93 ? 2.605 5.578 -10.369 1.00 91.31 93 LEU A C 1
ATOM 729 O O . LEU A 1 93 ? 3.037 4.979 -11.349 1.00 91.31 93 LEU A O 1
ATOM 733 N N . VAL A 1 94 ? 3.248 6.613 -9.818 1.00 92.25 94 VAL A N 1
ATOM 734 C CA . VAL A 1 94 ? 4.535 7.104 -10.329 1.00 92.25 94 VAL A CA 1
ATOM 735 C C . VAL A 1 94 ? 5.596 6.015 -10.218 1.00 92.25 94 VAL A C 1
ATOM 737 O O . VAL A 1 94 ? 6.301 5.787 -11.189 1.00 92.25 94 VAL A O 1
ATOM 740 N N . PHE A 1 95 ? 5.658 5.288 -9.097 1.00 92.12 95 PHE A N 1
ATOM 741 C CA . PHE A 1 95 ? 6.585 4.167 -8.928 1.00 92.12 95 PHE A CA 1
ATOM 742 C C . PHE A 1 95 ? 6.425 3.114 -10.035 1.00 92.12 95 PHE A C 1
ATOM 744 O O . PHE A 1 95 ? 7.407 2.746 -10.677 1.00 92.12 95 PHE A O 1
ATOM 751 N N . VAL A 1 96 ? 5.192 2.665 -10.295 1.00 90.62 96 VAL A N 1
ATOM 752 C CA . VAL A 1 96 ? 4.913 1.670 -11.343 1.00 90.62 96 VAL A CA 1
ATOM 753 C C . VAL A 1 96 ? 5.266 2.211 -12.728 1.00 90.62 96 VAL A C 1
ATOM 755 O O . VAL A 1 96 ? 5.923 1.515 -13.496 1.00 90.62 96 VAL A O 1
ATOM 758 N N . LEU A 1 97 ? 4.881 3.452 -13.045 1.00 90.19 97 LEU A N 1
ATOM 759 C CA . LEU A 1 97 ? 5.190 4.069 -14.340 1.00 90.19 97 LEU A CA 1
ATOM 760 C C . LEU A 1 97 ? 6.701 4.165 -14.578 1.00 90.19 97 LEU A C 1
ATOM 762 O O . LEU A 1 97 ? 7.171 3.731 -15.630 1.00 90.19 97 LEU A O 1
ATOM 766 N N . THR A 1 98 ? 7.452 4.657 -13.586 1.00 91.31 98 THR A N 1
ATOM 767 C CA . THR A 1 98 ? 8.911 4.781 -13.671 1.00 91.31 98 THR A CA 1
ATOM 768 C C . THR A 1 98 ? 9.578 3.430 -13.904 1.00 91.31 98 THR A C 1
ATOM 770 O O . THR A 1 98 ? 10.520 3.350 -14.687 1.00 91.31 98 THR A O 1
ATOM 773 N N . MET A 1 99 ? 9.096 2.372 -13.248 1.00 89.62 99 MET A N 1
ATOM 774 C CA . MET A 1 99 ? 9.688 1.039 -13.371 1.00 89.62 99 MET A CA 1
ATOM 775 C C . MET A 1 99 ? 9.337 0.341 -14.690 1.00 89.62 99 MET A C 1
ATOM 777 O O . MET A 1 99 ? 10.195 -0.330 -15.250 1.00 89.62 99 MET A O 1
ATOM 781 N N . VAL A 1 100 ? 8.112 0.495 -15.204 1.00 89.25 100 VAL A N 1
ATOM 782 C CA . VAL A 1 100 ? 7.665 -0.212 -16.422 1.00 89.25 100 VAL A CA 1
ATOM 783 C C . VAL A 1 100 ? 8.150 0.463 -17.704 1.00 89.25 100 VAL A C 1
ATOM 785 O O . VAL A 1 100 ? 8.507 -0.225 -18.655 1.00 89.25 100 VAL A O 1
ATOM 788 N N . VAL A 1 101 ? 8.105 1.798 -17.768 1.00 86.00 101 VAL A N 1
ATOM 789 C CA . VAL A 1 101 ? 8.212 2.532 -19.044 1.00 86.00 101 VAL A CA 1
ATOM 790 C C . VAL A 1 101 ? 9.555 3.240 -19.223 1.00 86.00 101 VAL A C 1
ATOM 792 O O . VAL A 1 101 ? 9.840 3.659 -20.335 1.00 86.00 101 VAL A O 1
ATOM 795 N N . ASP A 1 102 ? 10.389 3.333 -18.183 1.00 84.44 102 ASP A N 1
ATOM 796 C CA . ASP A 1 102 ? 11.568 4.213 -18.063 1.00 84.44 102 ASP A CA 1
ATOM 797 C C . ASP A 1 102 ? 11.244 5.587 -17.436 1.00 84.44 102 ASP A C 1
ATOM 799 O O . ASP A 1 102 ? 10.160 6.172 -17.603 1.00 84.44 102 ASP A O 1
ATOM 803 N N . ALA A 1 103 ? 12.213 6.121 -16.688 1.00 85.69 103 ALA A N 1
ATOM 804 C CA . ALA A 1 103 ? 12.147 7.428 -16.050 1.00 85.69 103 ALA A CA 1
ATOM 805 C C . ALA A 1 103 ? 11.963 8.569 -17.065 1.00 85.69 103 ALA A C 1
ATOM 807 O O . ALA A 1 103 ? 11.188 9.489 -16.801 1.00 85.69 103 ALA A O 1
ATOM 808 N N . TYR A 1 104 ? 12.602 8.504 -18.237 1.00 88.25 104 TYR A N 1
ATOM 809 C CA . TYR A 1 104 ? 12.491 9.536 -19.271 1.00 88.25 104 TYR A CA 1
ATOM 810 C C . TYR A 1 104 ? 11.050 9.695 -19.773 1.00 88.25 104 TYR A C 1
ATOM 812 O O . TYR A 1 104 ? 10.503 10.803 -19.795 1.00 88.25 104 TYR A O 1
ATOM 820 N N . ILE A 1 105 ? 10.401 8.581 -20.124 1.00 89.25 105 ILE A N 1
ATOM 821 C CA . ILE A 1 105 ? 9.016 8.592 -20.611 1.00 89.25 105 ILE A CA 1
ATOM 822 C C . ILE A 1 105 ? 8.064 8.996 -19.482 1.00 89.25 105 ILE A C 1
ATOM 824 O O . ILE A 1 105 ? 7.140 9.784 -19.698 1.00 89.25 105 ILE A O 1
ATOM 828 N N . THR A 1 106 ? 8.324 8.537 -18.255 1.00 89.38 106 THR A N 1
ATOM 829 C CA . THR A 1 106 ? 7.520 8.907 -17.082 1.00 89.38 106 THR A CA 1
ATOM 830 C C . THR A 1 106 ? 7.527 10.415 -16.835 1.00 89.38 106 THR A C 1
ATOM 832 O O . THR A 1 106 ? 6.473 10.997 -16.572 1.00 89.38 106 THR A O 1
ATOM 835 N N . LEU A 1 107 ? 8.672 11.084 -16.988 1.00 90.25 107 LEU A N 1
ATOM 836 C CA . LEU A 1 107 ? 8.755 12.539 -16.852 1.00 90.25 107 LEU A CA 1
ATOM 837 C C . LEU A 1 107 ? 7.939 13.273 -17.923 1.00 90.25 107 LEU A C 1
ATOM 839 O O . LEU A 1 107 ? 7.238 14.235 -17.595 1.00 90.25 107 LEU A O 1
ATOM 843 N N . TRP A 1 108 ? 7.951 12.807 -19.175 1.00 90.94 108 TRP A N 1
ATOM 844 C CA . TRP A 1 108 ? 7.090 13.364 -20.225 1.00 90.94 108 TRP A CA 1
ATOM 845 C C . TRP A 1 108 ? 5.608 13.194 -19.897 1.00 90.94 108 TRP A C 1
ATOM 847 O O . TRP A 1 108 ? 4.847 14.160 -19.979 1.00 90.94 108 TRP A O 1
ATOM 857 N N . VAL A 1 109 ? 5.201 11.998 -19.466 1.00 91.56 109 VAL A N 1
ATOM 858 C CA . VAL A 1 109 ? 3.817 11.711 -19.061 1.00 91.56 109 VAL A CA 1
ATOM 859 C C . VAL A 1 109 ? 3.386 12.627 -17.914 1.00 91.56 109 VAL A C 1
ATOM 861 O O . VAL A 1 109 ? 2.331 13.257 -17.999 1.00 91.56 109 VAL A O 1
ATOM 864 N N . LEU A 1 110 ? 4.214 12.779 -16.876 1.00 91.00 110 LEU A N 1
ATOM 865 C CA . LEU A 1 110 ? 3.937 13.676 -15.750 1.00 91.00 110 LEU A CA 1
ATOM 866 C C . LEU A 1 110 ? 3.829 15.141 -16.182 1.00 91.00 110 LEU A C 1
ATOM 868 O O . LEU A 1 110 ? 2.946 15.859 -15.710 1.00 91.00 110 LEU A O 1
ATOM 872 N N . THR A 1 111 ? 4.688 15.574 -17.105 1.00 90.19 111 THR A N 1
ATOM 873 C CA . THR A 1 111 ? 4.685 16.938 -17.650 1.00 90.19 111 THR A CA 1
ATOM 874 C C . THR A 1 111 ? 3.395 17.213 -18.422 1.00 90.19 111 THR A C 1
ATOM 876 O O . THR A 1 111 ? 2.716 18.215 -18.184 1.00 90.19 111 THR A O 1
ATOM 879 N N . VAL A 1 112 ? 3.010 16.304 -19.320 1.00 91.62 112 VAL A N 1
ATOM 880 C CA . VAL A 1 112 ? 1.775 16.416 -20.106 1.00 91.62 112 VAL A CA 1
ATOM 881 C C . VAL A 1 112 ? 0.554 16.405 -19.187 1.00 91.62 112 VAL A C 1
ATOM 883 O O . VAL A 1 112 ? -0.311 17.274 -19.314 1.00 91.62 112 VAL A O 1
ATOM 886 N N . LEU A 1 113 ? 0.501 15.491 -18.214 1.00 90.88 113 LEU A N 1
ATOM 887 C CA . LEU A 1 113 ? -0.579 15.433 -17.227 1.00 90.88 113 LEU A CA 1
ATOM 888 C C . LEU A 1 113 ? -0.687 16.733 -16.423 1.00 90.88 113 LEU A C 1
ATOM 890 O O . LEU A 1 113 ? -1.794 17.245 -16.251 1.00 90.88 113 LEU A O 1
ATOM 894 N N . ALA A 1 114 ? 0.431 17.318 -15.989 1.00 88.88 114 ALA A N 1
ATOM 895 C CA . ALA A 1 114 ? 0.426 18.594 -15.277 1.00 88.88 114 ALA A CA 1
ATOM 896 C C . ALA A 1 114 ? -0.186 19.723 -16.127 1.00 88.88 114 ALA A C 1
ATOM 898 O O . ALA A 1 114 ? -1.010 20.497 -15.627 1.00 88.88 114 ALA A O 1
ATOM 899 N N . PHE A 1 115 ? 0.136 19.787 -17.425 1.00 89.38 115 PHE A N 1
ATOM 900 C CA . PHE A 1 115 ? -0.467 20.759 -18.342 1.00 89.38 115 PHE A CA 1
ATOM 901 C C . PHE A 1 115 ? -1.953 20.497 -18.604 1.00 89.38 115 PHE A C 1
ATOM 903 O O . PHE A 1 115 ? -2.734 21.452 -18.643 1.00 89.38 115 PHE A O 1
ATOM 910 N N . VAL A 1 116 ? -2.368 19.233 -18.733 1.00 89.25 116 VAL A N 1
ATOM 911 C CA . VAL A 1 116 ? -3.781 18.850 -18.890 1.00 89.25 116 VAL A CA 1
ATOM 912 C C . VAL A 1 116 ? -4.587 19.246 -17.655 1.00 89.25 116 VAL A C 1
ATOM 914 O O . VAL A 1 116 ? -5.633 19.883 -17.786 1.00 89.25 116 VAL A O 1
ATOM 917 N N . VAL A 1 117 ? -4.087 18.955 -16.451 1.00 88.06 117 VAL A N 1
ATOM 918 C CA . VAL A 1 117 ? -4.737 19.353 -15.192 1.00 88.06 117 VAL A CA 1
ATOM 919 C C . VAL A 1 117 ? -4.798 20.878 -15.077 1.00 88.06 117 VAL A C 1
ATOM 921 O O . VAL A 1 117 ? -5.848 21.430 -14.738 1.00 88.06 117 VAL A O 1
ATOM 924 N N . TYR A 1 118 ? -3.717 21.585 -15.422 1.00 86.81 118 TYR A N 1
ATOM 925 C CA . TYR A 1 118 ? -3.698 23.050 -15.441 1.00 86.81 118 TYR A CA 1
ATOM 926 C C . TYR A 1 118 ? -4.730 23.631 -16.421 1.00 86.81 118 TYR A C 1
ATOM 928 O O . TYR A 1 118 ? -5.455 24.573 -16.075 1.00 86.81 118 TYR A O 1
ATOM 936 N N . TYR A 1 119 ? -4.852 23.049 -17.619 1.00 87.50 119 TYR A N 1
ATOM 937 C CA . TYR A 1 119 ? -5.864 23.428 -18.602 1.00 87.50 119 TYR A CA 1
ATOM 938 C C . TYR A 1 119 ? -7.278 23.153 -18.096 1.00 87.50 119 TYR A C 1
ATOM 940 O O . TYR A 1 119 ? -8.122 24.044 -18.170 1.00 87.50 119 TYR A O 1
ATOM 948 N N . GLN A 1 120 ? -7.537 21.976 -17.529 1.00 87.56 120 GLN A N 1
ATOM 949 C CA . GLN A 1 120 ? -8.860 21.605 -17.035 1.00 87.56 120 GLN A CA 1
ATOM 950 C C . GLN A 1 120 ? -9.314 22.509 -15.884 1.00 87.56 120 GLN A C 1
ATOM 952 O O . GLN A 1 120 ? -10.478 22.912 -15.842 1.00 87.56 120 GLN A O 1
ATOM 957 N N . TRP A 1 121 ? -8.390 22.889 -14.995 1.00 84.25 121 TRP A N 1
ATOM 958 C CA . TRP A 1 121 ? -8.670 23.823 -13.907 1.00 84.25 121 TRP A CA 1
ATOM 959 C C . TRP A 1 121 ? -8.968 25.224 -14.444 1.00 84.25 121 TRP A C 1
ATOM 961 O O . TRP A 1 121 ? -9.953 25.856 -14.065 1.00 84.25 121 TRP A O 1
ATOM 971 N N . ARG A 1 122 ? -8.100 25.762 -15.308 1.00 80.75 122 ARG A N 1
ATOM 972 C CA . ARG A 1 122 ? -8.165 27.179 -15.701 1.00 80.75 122 ARG A CA 1
ATOM 973 C C . ARG A 1 122 ? -9.044 27.445 -16.910 1.00 80.75 122 ARG A C 1
ATOM 975 O O . ARG A 1 122 ? -9.386 28.605 -17.120 1.00 80.75 122 ARG A O 1
ATOM 982 N N . ARG A 1 123 ? -9.348 26.416 -17.704 1.00 82.31 123 ARG A N 1
ATOM 983 C CA . ARG A 1 123 ? -10.074 26.452 -18.985 1.00 82.31 123 ARG A CA 1
ATOM 984 C C . ARG A 1 123 ? -9.570 27.538 -19.952 1.00 82.31 123 ARG A C 1
ATOM 986 O O . ARG A 1 123 ? -10.309 28.015 -20.805 1.00 82.31 123 ARG A O 1
ATOM 993 N N . LYS A 1 124 ? -8.297 27.949 -19.833 1.00 84.62 124 LYS A N 1
ATOM 994 C CA . LYS A 1 124 ? -7.670 29.023 -20.628 1.00 84.62 124 LYS A CA 1
ATOM 995 C C . LYS A 1 124 ? -6.552 28.469 -21.507 1.00 84.62 124 LYS A C 1
ATOM 997 O O . LYS A 1 124 ? -5.396 28.419 -21.087 1.00 84.62 124 LYS A O 1
ATOM 1002 N N . LEU A 1 125 ? -6.901 28.131 -22.750 1.00 84.75 125 LEU A N 1
ATOM 1003 C CA . LEU A 1 125 ? -5.995 27.500 -23.716 1.00 84.75 125 LEU A CA 1
ATOM 1004 C C . LEU A 1 125 ? -4.746 28.347 -24.023 1.00 84.75 125 LEU A C 1
ATOM 1006 O O . LEU A 1 125 ? -3.637 27.830 -24.068 1.00 84.75 125 LEU A O 1
ATOM 1010 N N . LYS A 1 126 ? -4.891 29.671 -24.170 1.00 85.00 126 LYS A N 1
ATOM 1011 C CA . LYS A 1 126 ? -3.748 30.550 -24.484 1.00 85.00 126 LYS A CA 1
ATOM 1012 C C . LYS A 1 126 ? -2.659 30.485 -23.408 1.00 85.00 126 LYS A C 1
ATOM 1014 O O . LYS A 1 126 ? -1.486 30.340 -23.722 1.00 85.00 126 LYS A O 1
ATOM 1019 N N . THR A 1 127 ? -3.041 30.541 -22.131 1.00 83.06 127 THR A N 1
ATOM 1020 C CA . THR A 1 127 ? -2.074 30.503 -21.022 1.00 83.06 127 THR A CA 1
ATOM 1021 C C . THR A 1 127 ? -1.428 29.135 -20.837 1.00 83.06 127 THR A C 1
ATOM 1023 O O . THR A 1 127 ? -0.299 29.070 -20.368 1.00 83.06 127 THR A O 1
ATOM 1026 N N . THR A 1 128 ? -2.122 28.048 -21.183 1.00 84.94 128 THR A N 1
ATOM 1027 C CA . THR A 1 128 ? -1.559 26.692 -21.103 1.00 84.94 128 THR A CA 1
ATOM 1028 C C . THR A 1 128 ? -0.587 26.438 -22.250 1.00 84.94 128 THR A C 1
ATOM 1030 O O . THR A 1 128 ? 0.481 25.889 -22.014 1.00 84.94 128 THR A O 1
ATOM 1033 N N . LEU A 1 129 ? -0.900 26.918 -23.459 1.00 88.50 129 LEU A N 1
ATOM 1034 C CA . LEU A 1 129 ? -0.004 26.834 -24.614 1.00 88.50 129 LEU A CA 1
ATOM 1035 C C . LEU A 1 129 ? 1.272 27.658 -24.422 1.00 88.50 129 LEU A C 1
ATOM 1037 O O . LEU A 1 129 ? 2.350 27.156 -24.711 1.00 88.50 129 LEU A O 1
ATOM 1041 N N . ILE A 1 130 ? 1.175 28.878 -23.877 1.00 87.44 130 ILE A N 1
ATOM 1042 C CA . ILE A 1 130 ? 2.366 29.674 -23.531 1.00 87.44 130 ILE A CA 1
ATOM 1043 C C . ILE A 1 130 ? 3.228 28.916 -22.516 1.00 87.44 130 ILE A C 1
ATOM 1045 O O . ILE A 1 130 ? 4.442 28.849 -22.672 1.00 87.44 130 ILE A O 1
ATOM 1049 N N . ALA A 1 131 ? 2.610 28.312 -21.498 1.00 86.38 131 ALA A N 1
ATOM 1050 C CA . ALA A 1 131 ? 3.354 27.585 -20.480 1.00 86.38 131 ALA A CA 1
ATOM 1051 C C . ALA A 1 131 ? 4.081 26.348 -21.046 1.00 86.38 131 ALA A C 1
ATOM 1053 O O . ALA A 1 131 ? 5.250 26.123 -20.735 1.00 86.38 131 ALA A O 1
ATOM 1054 N N . ALA A 1 132 ? 3.415 25.597 -21.927 1.00 88.94 132 ALA A N 1
ATOM 1055 C CA . ALA A 1 132 ? 4.012 24.473 -22.641 1.00 88.94 132 ALA A CA 1
ATOM 1056 C C . ALA A 1 132 ? 5.127 24.922 -23.602 1.00 88.94 132 ALA A C 1
ATOM 1058 O O . ALA A 1 132 ? 6.180 24.294 -23.651 1.00 88.94 132 ALA A O 1
ATOM 1059 N N . ALA A 1 133 ? 4.943 26.037 -24.315 1.00 90.56 133 ALA A N 1
ATOM 1060 C CA . ALA A 1 133 ? 5.965 26.599 -25.197 1.00 90.56 133 ALA A CA 1
ATOM 1061 C C . ALA A 1 133 ? 7.223 27.019 -24.421 1.00 90.56 133 ALA A C 1
ATOM 1063 O O . ALA A 1 133 ? 8.332 26.741 -24.867 1.00 90.56 133 ALA A O 1
ATOM 1064 N N . VAL A 1 134 ? 7.062 27.617 -23.234 1.00 90.06 134 VAL A N 1
ATOM 1065 C CA . VAL A 1 134 ? 8.187 27.945 -22.343 1.00 90.06 134 VAL A CA 1
ATOM 1066 C C . VAL A 1 134 ? 8.926 26.674 -21.920 1.00 90.06 134 VAL A C 1
ATOM 1068 O O . VAL A 1 134 ? 10.143 26.611 -22.069 1.00 90.06 134 VAL A O 1
ATOM 1071 N N . PHE A 1 135 ? 8.216 25.635 -21.473 1.00 91.06 135 PHE A N 1
ATOM 1072 C CA . PHE A 1 135 ? 8.835 24.348 -21.133 1.00 91.06 135 PHE A CA 1
ATOM 1073 C C . PHE A 1 135 ? 9.634 23.764 -22.310 1.00 91.06 135 PHE A C 1
ATOM 1075 O O . PHE A 1 135 ? 10.811 23.440 -22.161 1.00 91.06 135 PHE A O 1
ATOM 1082 N N . MET A 1 136 ? 9.016 23.698 -23.493 1.00 91.06 136 MET A N 1
ATOM 1083 C CA . MET A 1 136 ? 9.649 23.166 -24.703 1.00 91.06 136 MET A CA 1
ATOM 1084 C C . MET A 1 136 ? 10.854 23.996 -25.144 1.00 91.06 136 MET A C 1
ATOM 1086 O O . MET A 1 136 ? 11.858 23.431 -25.568 1.00 91.06 136 MET A O 1
ATOM 1090 N N . SER A 1 137 ? 10.788 25.324 -25.017 1.00 90.12 137 SER A N 1
ATOM 1091 C CA . SER A 1 137 ? 11.923 26.193 -25.334 1.00 90.12 137 SER A CA 1
ATOM 1092 C C . SER A 1 137 ? 13.109 25.945 -24.406 1.00 90.12 137 SER A C 1
ATOM 1094 O O . SER A 1 137 ? 14.233 25.867 -24.888 1.00 90.12 137 SER A O 1
ATOM 1096 N N . ILE A 1 138 ? 12.872 25.742 -23.104 1.00 90.81 138 ILE A N 1
ATOM 1097 C CA . ILE A 1 138 ? 13.940 25.434 -22.146 1.00 90.81 138 ILE A CA 1
ATOM 1098 C C . ILE A 1 138 ? 14.580 24.089 -22.505 1.00 90.81 138 ILE A C 1
ATOM 1100 O O . ILE A 1 138 ? 15.802 24.010 -22.604 1.00 90.81 138 ILE A O 1
ATOM 1104 N N . TYR A 1 139 ? 13.767 23.062 -22.771 1.00 90.44 139 TYR A N 1
ATOM 1105 C CA . TYR A 1 139 ? 14.255 21.755 -23.216 1.00 90.44 139 TYR A CA 1
ATOM 1106 C C . TYR A 1 139 ? 15.131 21.864 -24.475 1.00 90.44 139 TYR A C 1
ATOM 1108 O O . TYR A 1 139 ? 16.250 21.353 -24.501 1.00 90.44 139 TYR A O 1
ATOM 1116 N N . LEU A 1 140 ? 14.654 22.583 -25.498 1.00 90.81 140 LEU A N 1
ATOM 1117 C CA . LEU A 1 140 ? 15.375 22.760 -26.758 1.00 90.81 140 LEU A CA 1
ATOM 1118 C C . LEU A 1 140 ? 16.690 23.529 -26.567 1.00 90.81 140 LEU A C 1
ATOM 1120 O O . LEU A 1 140 ? 17.696 23.158 -27.163 1.00 90.81 140 LEU A O 1
ATOM 1124 N N . ILE A 1 141 ? 16.700 24.570 -25.729 1.00 90.69 141 ILE A N 1
ATOM 1125 C CA . ILE A 1 141 ? 17.909 25.346 -25.422 1.00 90.69 141 ILE A CA 1
ATOM 1126 C C . ILE A 1 141 ? 18.973 24.446 -24.791 1.00 90.69 141 ILE A C 1
ATOM 1128 O O . ILE A 1 141 ? 20.116 24.462 -25.241 1.00 90.69 141 ILE A O 1
ATOM 1132 N N . PHE A 1 142 ? 18.614 23.634 -23.792 1.00 87.44 142 PHE A N 1
ATOM 1133 C CA . PHE A 1 142 ? 19.570 22.720 -23.159 1.00 87.44 142 PHE A CA 1
ATOM 1134 C C . PHE A 1 142 ? 20.114 21.675 -24.138 1.00 87.44 142 PHE A C 1
ATOM 1136 O O . PHE A 1 142 ? 21.316 21.418 -24.140 1.00 87.44 142 PHE A O 1
ATOM 1143 N N . TRP A 1 143 ? 19.258 21.136 -25.006 1.00 88.94 143 TRP A N 1
ATOM 1144 C CA . TRP A 1 143 ? 19.671 20.194 -26.046 1.00 88.94 143 TRP A CA 1
ATOM 1145 C C . TRP A 1 143 ? 20.603 20.830 -27.099 1.00 88.94 143 TRP A C 1
ATOM 1147 O O . TRP A 1 143 ? 21.597 20.231 -27.512 1.00 88.94 143 TRP A O 1
ATOM 1157 N N . LEU A 1 144 ? 20.342 22.076 -27.506 1.00 88.75 144 LEU A N 1
ATOM 1158 C CA . LEU A 1 144 ? 21.227 22.813 -28.416 1.00 88.75 144 LEU A CA 1
ATOM 1159 C C . LEU A 1 144 ? 22.581 23.119 -27.764 1.00 88.75 144 LEU A C 1
ATOM 1161 O O . LEU A 1 144 ? 23.617 22.981 -28.410 1.00 88.75 144 LEU A O 1
ATOM 1165 N N . ILE A 1 145 ? 22.587 23.492 -26.481 1.00 88.00 145 ILE A N 1
ATOM 1166 C CA . ILE A 1 145 ? 23.821 23.722 -25.721 1.00 88.00 145 ILE A CA 1
ATOM 1167 C C . ILE A 1 145 ? 24.662 22.442 -25.664 1.00 88.00 145 ILE A C 1
ATOM 1169 O O . ILE A 1 145 ? 25.863 22.511 -25.915 1.00 88.00 145 ILE A O 1
ATOM 1173 N N . SER A 1 146 ? 24.065 21.273 -25.401 1.00 86.56 146 SER A N 1
ATOM 1174 C CA . SER A 1 146 ? 24.829 20.015 -25.394 1.00 86.56 146 SER A CA 1
ATOM 1175 C C . SER A 1 146 ? 25.445 19.692 -26.755 1.00 86.56 146 SER A C 1
ATOM 1177 O O . SER A 1 146 ? 26.571 19.201 -26.810 1.00 86.56 146 SER A O 1
ATOM 1179 N N . LEU A 1 147 ? 24.756 20.034 -27.850 1.00 86.44 147 LEU A N 1
ATOM 1180 C CA . LEU A 1 147 ? 25.268 19.847 -29.209 1.00 86.44 147 LEU A CA 1
ATOM 1181 C C . LEU A 1 147 ? 26.462 20.768 -29.506 1.00 86.44 147 LEU A C 1
ATOM 1183 O O . LEU A 1 147 ? 27.425 20.338 -30.135 1.00 86.44 147 LEU A O 1
ATOM 1187 N N . ILE A 1 148 ? 26.432 22.012 -29.015 1.00 88.56 148 ILE A N 1
ATOM 1188 C CA . I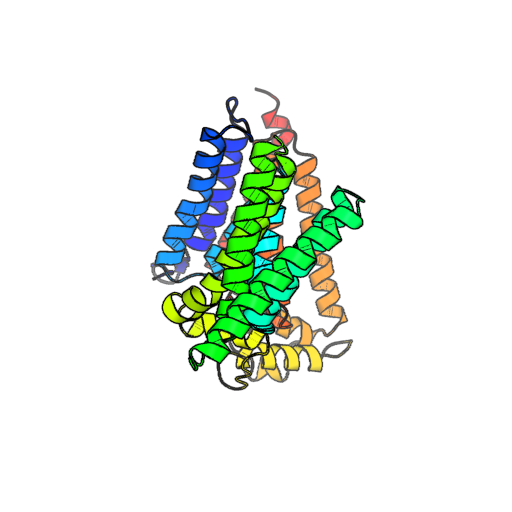LE A 1 148 ? 27.528 22.983 -29.179 1.00 88.56 148 ILE A CA 1
ATOM 1189 C C . ILE A 1 148 ? 28.769 22.570 -28.377 1.00 88.56 148 ILE A C 1
ATOM 1191 O O . ILE A 1 148 ? 29.886 22.693 -28.874 1.00 88.56 148 ILE A O 1
ATOM 1195 N N . ILE A 1 149 ? 28.587 22.086 -27.145 1.00 88.12 149 ILE A N 1
ATOM 1196 C CA . ILE A 1 149 ? 29.695 21.713 -26.247 1.00 88.12 149 ILE A CA 1
ATOM 1197 C C . ILE A 1 149 ? 30.233 20.300 -26.580 1.00 88.12 149 ILE A C 1
ATOM 1199 O O . ILE A 1 149 ? 31.260 19.897 -26.048 1.00 88.12 149 ILE A O 1
ATOM 1203 N N . GLN A 1 150 ? 29.586 19.558 -27.492 1.00 84.81 150 GLN A N 1
ATOM 1204 C CA . GLN A 1 150 ? 29.942 18.178 -27.866 1.00 84.81 150 GLN A CA 1
ATOM 1205 C C . GLN A 1 150 ? 30.006 17.220 -26.663 1.00 84.81 150 GLN A C 1
ATOM 1207 O O . GLN A 1 150 ? 30.813 16.293 -26.629 1.00 84.81 150 GLN A O 1
ATOM 1212 N N . VAL A 1 151 ? 29.151 17.440 -25.661 1.00 85.06 151 VAL A N 1
ATOM 1213 C CA . VAL A 1 151 ? 29.035 16.548 -24.501 1.00 85.06 151 VAL A CA 1
ATOM 1214 C C . VAL A 1 151 ? 27.831 15.645 -24.712 1.00 85.06 151 VAL A C 1
ATOM 1216 O O . VAL A 1 151 ? 26.704 16.127 -24.838 1.00 85.06 151 VAL A O 1
ATOM 1219 N N . GLU A 1 152 ? 28.061 14.335 -24.709 1.00 79.94 152 GLU A N 1
ATOM 1220 C CA . GLU A 1 152 ? 26.994 13.335 -24.711 1.00 79.94 152 GLU A CA 1
ATOM 1221 C C . GLU A 1 152 ? 26.339 13.286 -23.325 1.00 79.94 152 GLU A C 1
ATOM 1223 O O . GLU A 1 152 ? 26.802 12.611 -22.407 1.00 79.94 152 GLU A O 1
ATOM 1228 N N . ILE A 1 153 ? 25.274 14.069 -23.154 1.00 82.50 153 ILE A N 1
ATOM 1229 C CA . ILE A 1 153 ? 24.431 14.061 -21.955 1.00 82.50 153 ILE A CA 1
ATOM 1230 C C . ILE A 1 153 ? 23.173 13.246 -22.260 1.00 82.50 153 ILE A C 1
ATOM 1232 O O . ILE A 1 153 ? 22.541 13.442 -23.298 1.00 82.50 153 ILE A O 1
ATOM 1236 N N . ASP A 1 154 ? 22.785 12.371 -21.332 1.00 84.44 154 ASP A N 1
ATOM 1237 C CA . ASP A 1 154 ? 21.536 11.613 -21.418 1.00 84.44 154 ASP A CA 1
ATOM 1238 C C . ASP A 1 154 ? 20.320 12.559 -21.508 1.00 84.44 154 ASP A C 1
ATOM 1240 O O . ASP A 1 154 ? 20.196 13.534 -20.755 1.00 84.44 154 ASP A O 1
ATOM 1244 N N . HIS A 1 155 ? 19.390 12.241 -22.412 1.00 84.00 155 HIS A N 1
ATOM 1245 C CA . HIS A 1 155 ? 18.144 12.973 -22.618 1.00 84.00 155 HIS A CA 1
ATOM 1246 C C . HIS A 1 155 ? 17.304 13.142 -21.345 1.00 84.00 155 HIS A C 1
ATOM 1248 O O . HIS A 1 155 ? 16.552 14.118 -21.234 1.00 84.00 155 HIS A O 1
ATOM 1254 N N . LEU A 1 156 ? 17.460 12.246 -20.365 1.00 84.38 156 LEU A N 1
ATOM 1255 C CA . LEU A 1 156 ? 16.855 12.360 -19.039 1.00 84.38 156 LEU A CA 1
ATOM 1256 C C . LEU A 1 156 ? 17.206 13.681 -18.336 1.00 84.38 156 LEU A C 1
ATOM 1258 O O . LEU A 1 156 ? 16.340 14.316 -17.728 1.00 84.38 156 LEU A O 1
ATOM 1262 N N . TYR A 1 157 ? 18.454 14.139 -18.441 1.00 86.06 157 TYR A N 1
ATOM 1263 C CA . TYR A 1 157 ? 18.881 15.366 -17.772 1.00 86.06 157 TYR A CA 1
ATOM 1264 C C . TYR A 1 157 ? 18.273 16.615 -18.417 1.00 86.06 157 TYR A C 1
ATOM 1266 O O . TYR A 1 157 ? 17.957 17.561 -17.699 1.00 86.06 157 TYR A O 1
ATOM 1274 N N . PHE A 1 158 ? 18.026 16.617 -19.732 1.00 86.06 158 PHE A N 1
ATOM 1275 C CA . PHE A 1 158 ? 17.393 17.756 -20.412 1.00 86.06 158 PHE A CA 1
ATOM 1276 C C . PHE A 1 158 ? 15.943 17.962 -19.975 1.00 86.06 158 PHE A C 1
ATOM 1278 O O . PHE A 1 158 ? 15.514 19.091 -19.730 1.00 86.06 158 PHE A O 1
ATOM 1285 N N . ILE A 1 159 ? 15.166 16.881 -19.864 1.00 84.94 159 ILE A N 1
ATOM 1286 C CA . ILE A 1 159 ? 13.779 16.988 -19.398 1.00 84.94 159 ILE A CA 1
ATOM 1287 C C . ILE A 1 159 ? 13.718 17.364 -17.917 1.00 84.94 159 ILE A C 1
ATOM 1289 O O . ILE A 1 159 ? 12.864 18.155 -17.518 1.00 84.94 159 ILE A O 1
ATOM 1293 N N . LEU A 1 160 ? 14.654 16.867 -17.108 1.00 86.69 160 LEU A N 1
ATOM 1294 C CA . LEU A 1 160 ? 14.741 17.200 -15.693 1.00 86.69 160 LEU A CA 1
ATOM 1295 C C . LEU A 1 160 ? 15.068 18.682 -15.470 1.00 86.69 160 LEU A C 1
ATOM 1297 O O . LEU A 1 160 ? 14.397 19.344 -14.676 1.00 86.69 160 LEU A O 1
ATOM 1301 N N . THR A 1 161 ? 16.049 19.234 -16.189 1.00 85.25 161 THR A N 1
ATOM 1302 C CA . THR A 1 161 ? 16.371 20.667 -16.099 1.00 85.25 161 THR A CA 1
ATOM 1303 C C . THR A 1 161 ? 15.210 21.520 -16.597 1.00 85.25 161 THR A C 1
ATOM 1305 O O . THR A 1 161 ? 14.835 22.481 -15.924 1.00 85.25 161 THR A O 1
ATOM 1308 N N . ALA A 1 162 ? 14.566 21.137 -17.704 1.00 86.75 162 ALA A N 1
ATOM 1309 C CA . ALA A 1 162 ? 13.370 21.814 -18.194 1.00 86.75 162 ALA A CA 1
ATOM 1310 C C . ALA A 1 162 ? 12.230 21.789 -17.165 1.00 86.75 162 ALA A C 1
ATOM 1312 O O . ALA A 1 162 ? 11.618 22.828 -16.905 1.00 86.75 162 ALA A O 1
ATOM 1313 N N . ALA A 1 163 ? 11.982 20.649 -16.516 1.00 86.88 163 ALA A N 1
ATOM 1314 C CA . ALA A 1 163 ? 10.979 20.498 -15.467 1.00 86.88 163 ALA A CA 1
ATOM 1315 C C . ALA A 1 163 ? 11.268 21.369 -14.243 1.00 86.88 163 ALA A C 1
ATOM 1317 O O . ALA A 1 163 ? 10.371 22.073 -13.785 1.00 86.88 163 ALA A O 1
ATOM 1318 N N . ILE A 1 164 ? 12.506 21.377 -13.748 1.00 87.19 164 ILE A N 1
ATOM 1319 C CA . ILE A 1 164 ? 12.893 22.155 -12.565 1.00 87.19 164 ILE A CA 1
ATOM 1320 C C . ILE A 1 164 ? 12.834 23.658 -12.856 1.00 87.19 164 ILE A C 1
ATOM 1322 O O . ILE A 1 164 ? 12.228 24.411 -12.092 1.00 87.19 164 ILE A O 1
ATOM 1326 N N . VAL A 1 165 ? 13.421 24.105 -13.972 1.00 86.81 165 VAL A N 1
ATOM 1327 C CA . VAL A 1 165 ? 13.481 25.531 -14.329 1.00 86.81 165 VAL A CA 1
ATOM 1328 C C . VAL A 1 165 ? 12.082 26.071 -14.617 1.00 86.81 165 VAL A C 1
ATOM 1330 O O . VAL A 1 165 ? 11.699 27.109 -14.077 1.00 86.81 165 VAL A O 1
ATOM 1333 N N . SER A 1 166 ? 11.280 25.358 -15.412 1.00 85.38 166 SER A N 1
ATOM 1334 C CA . SER A 1 166 ? 9.905 25.779 -15.702 1.00 85.38 166 SER A CA 1
ATOM 1335 C C . SER A 1 166 ? 9.028 25.781 -14.446 1.00 85.38 166 SER A C 1
ATOM 1337 O O . SER A 1 166 ? 8.322 26.762 -14.210 1.00 85.38 166 SER A O 1
ATOM 1339 N N . ALA A 1 167 ? 9.110 24.751 -13.593 1.00 85.44 167 ALA A N 1
ATOM 1340 C CA . ALA A 1 167 ? 8.371 24.711 -12.334 1.00 85.44 167 ALA A CA 1
ATOM 1341 C C . ALA A 1 167 ? 8.766 25.874 -11.413 1.00 85.44 167 ALA A C 1
ATOM 1343 O O . ALA A 1 167 ? 7.881 26.512 -10.844 1.00 85.44 167 ALA A O 1
ATOM 1344 N N . GLY A 1 168 ? 10.059 26.207 -11.326 1.00 85.19 168 GLY A N 1
ATOM 1345 C CA . GLY A 1 168 ? 10.560 27.355 -10.567 1.00 85.19 168 GLY A CA 1
ATOM 1346 C C . GLY A 1 168 ? 10.028 28.696 -11.082 1.00 85.19 168 GLY A C 1
ATOM 1347 O O . GLY A 1 168 ? 9.504 29.494 -10.299 1.00 85.19 168 GLY A O 1
ATOM 1348 N N . LEU A 1 169 ? 10.075 28.922 -12.401 1.00 85.12 169 LEU A N 1
ATOM 1349 C CA . LEU A 1 169 ? 9.539 30.134 -13.035 1.00 85.12 169 LEU A CA 1
ATOM 1350 C C . LEU A 1 169 ? 8.028 30.279 -12.799 1.00 85.12 169 LEU A C 1
ATOM 1352 O O . LEU A 1 169 ? 7.555 31.349 -12.405 1.00 85.12 169 LEU A O 1
ATOM 1356 N N . PHE A 1 170 ? 7.259 29.202 -12.988 1.00 84.50 170 PHE A N 1
ATOM 1357 C CA . PHE A 1 170 ? 5.815 29.227 -12.751 1.00 84.50 170 PHE A CA 1
ATOM 1358 C C . PHE A 1 170 ? 5.463 29.349 -11.268 1.00 84.50 170 PHE A C 1
ATOM 1360 O O . PHE A 1 170 ? 4.451 29.972 -10.938 1.00 84.50 170 PHE A O 1
ATOM 1367 N N . TYR A 1 171 ? 6.289 28.809 -10.369 1.00 83.75 171 TYR A N 1
ATOM 1368 C CA . TYR A 1 171 ? 6.092 28.930 -8.929 1.00 83.75 171 TYR A CA 1
ATOM 1369 C C . TYR A 1 171 ? 6.275 30.384 -8.492 1.00 83.75 171 TYR A C 1
ATOM 1371 O O . TYR A 1 171 ? 5.389 30.943 -7.841 1.00 83.75 171 TYR A O 1
ATOM 1379 N N . PHE A 1 172 ? 7.340 31.044 -8.950 1.00 83.81 172 PHE A N 1
ATOM 1380 C CA . PHE A 1 172 ? 7.559 32.469 -8.702 1.00 83.81 172 PHE A CA 1
ATOM 1381 C C . PHE A 1 172 ? 6.416 33.329 -9.265 1.00 83.81 172 PHE A C 1
ATOM 1383 O O . PHE A 1 172 ? 5.818 34.126 -8.538 1.00 83.81 172 PHE A O 1
ATOM 1390 N N . TYR A 1 173 ? 6.010 33.084 -10.516 1.00 83.50 173 TYR A N 1
ATOM 1391 C CA . TYR A 1 173 ? 4.848 33.739 -11.128 1.00 83.50 173 TYR A CA 1
ATOM 1392 C C . TYR A 1 173 ? 3.553 33.524 -10.320 1.00 83.50 173 TYR A C 1
ATOM 1394 O O . TYR A 1 173 ? 2.731 34.436 -10.186 1.00 83.50 173 TYR A O 1
ATOM 1402 N N . SER A 1 174 ? 3.363 32.334 -9.739 1.00 81.12 174 SER A N 1
ATOM 1403 C CA . SER A 1 174 ? 2.189 32.019 -8.919 1.00 81.12 174 SER A CA 1
ATOM 1404 C C . SER A 1 174 ? 2.147 32.801 -7.603 1.00 81.12 174 SER A C 1
ATOM 1406 O O . SER A 1 174 ? 1.069 33.261 -7.215 1.00 81.12 174 SER A O 1
ATOM 1408 N N . ILE A 1 175 ? 3.303 33.010 -6.961 1.00 81.12 175 ILE A N 1
ATOM 1409 C CA . ILE A 1 175 ? 3.439 33.806 -5.735 1.00 81.12 175 ILE A CA 1
ATOM 1410 C C . ILE A 1 175 ? 3.182 35.282 -6.036 1.00 81.12 175 ILE A C 1
ATOM 1412 O O . ILE A 1 175 ? 2.381 35.911 -5.342 1.00 81.12 175 ILE A O 1
ATOM 1416 N N . MET A 1 176 ? 3.784 35.818 -7.104 1.00 81.88 176 MET A N 1
ATOM 1417 C CA . MET A 1 176 ? 3.586 37.216 -7.512 1.00 81.88 176 MET A CA 1
ATOM 1418 C C . MET A 1 176 ? 2.111 37.538 -7.776 1.00 81.88 176 MET A C 1
ATOM 1420 O O . MET A 1 176 ? 1.637 38.622 -7.446 1.00 81.88 176 MET A O 1
ATOM 1424 N N . LEU A 1 177 ? 1.360 36.579 -8.324 1.00 79.88 177 LEU A N 1
ATOM 1425 C CA . LEU A 1 177 ? -0.070 36.726 -8.595 1.00 79.88 177 LEU A CA 1
ATOM 1426 C C . LEU A 1 177 ? -0.986 36.261 -7.453 1.00 79.88 177 LEU A C 1
ATOM 1428 O O . LEU A 1 177 ? -2.203 36.227 -7.644 1.00 79.88 177 LEU A O 1
ATOM 1432 N N . ARG A 1 178 ? -0.430 35.878 -6.293 1.00 79.88 178 ARG A N 1
ATOM 1433 C CA . ARG A 1 178 ? -1.157 35.339 -5.125 1.00 79.88 178 ARG A CA 1
ATOM 1434 C C . ARG A 1 178 ? -2.105 34.177 -5.467 1.00 79.88 178 ARG A C 1
ATOM 1436 O O . ARG A 1 178 ? -3.189 34.051 -4.901 1.00 79.88 178 ARG A O 1
ATOM 1443 N N . LYS A 1 179 ? -1.718 33.311 -6.412 1.00 80.19 179 LYS A N 1
ATOM 1444 C CA . LYS A 1 179 ? -2.526 32.161 -6.859 1.00 80.19 179 LYS A CA 1
ATOM 1445 C C . LYS A 1 179 ? -2.068 30.868 -6.190 1.00 80.19 179 LYS A C 1
ATOM 1447 O O . LYS A 1 179 ? -1.417 30.038 -6.822 1.00 80.19 179 LYS A O 1
ATOM 1452 N N . THR A 1 180 ? -2.483 30.662 -4.942 1.00 76.06 180 THR A N 1
ATOM 1453 C CA . THR A 1 180 ? -2.090 29.518 -4.095 1.00 76.06 180 THR A CA 1
ATOM 1454 C C . THR A 1 180 ? -2.364 28.155 -4.743 1.00 76.06 180 THR A C 1
ATOM 1456 O O . THR A 1 180 ? -1.548 27.246 -4.643 1.00 76.06 180 THR A O 1
ATOM 1459 N N . ASN A 1 181 ? -3.457 28.021 -5.501 1.00 80.19 181 ASN A N 1
ATOM 1460 C CA . ASN A 1 181 ? -3.800 26.765 -6.182 1.00 80.19 181 ASN A CA 1
ATOM 1461 C C . ASN A 1 181 ? -2.775 26.363 -7.257 1.00 80.19 181 ASN A C 1
ATOM 1463 O O . ASN A 1 181 ? -2.551 25.177 -7.480 1.00 80.19 181 ASN A O 1
ATOM 1467 N N . LEU A 1 182 ? -2.139 27.341 -7.916 1.00 81.69 182 LEU A N 1
ATOM 1468 C CA . LEU A 1 182 ? -1.081 27.056 -8.889 1.00 81.69 182 LEU A CA 1
ATOM 1469 C C . LEU A 1 182 ? 0.211 26.626 -8.204 1.00 81.69 182 LEU A C 1
ATOM 1471 O O . LEU A 1 182 ? 0.854 25.696 -8.677 1.00 81.69 182 LEU A O 1
ATOM 1475 N N . ALA A 1 183 ? 0.550 27.251 -7.076 1.00 81.94 183 ALA A N 1
ATOM 1476 C CA . ALA A 1 183 ? 1.699 26.851 -6.274 1.00 81.94 183 ALA A CA 1
ATOM 1477 C C . ALA A 1 183 ? 1.569 25.392 -5.796 1.00 81.94 183 ALA A C 1
ATOM 1479 O O . ALA A 1 183 ? 2.531 24.635 -5.884 1.00 81.94 183 ALA A O 1
ATOM 1480 N N . ILE A 1 184 ? 0.367 24.974 -5.375 1.00 82.94 184 ILE A N 1
ATOM 1481 C CA . ILE A 1 184 ? 0.090 23.587 -4.965 1.00 82.94 184 ILE A CA 1
ATOM 1482 C C . ILE A 1 184 ? 0.269 22.616 -6.140 1.00 82.94 184 ILE A C 1
ATOM 1484 O O . ILE A 1 184 ? 0.968 21.618 -5.994 1.00 82.94 184 ILE A O 1
ATOM 1488 N N . LEU A 1 185 ? -0.309 22.908 -7.313 1.00 85.44 185 LEU A N 1
ATOM 1489 C CA . LEU A 1 185 ? -0.178 22.050 -8.500 1.00 85.44 185 LEU A CA 1
ATOM 1490 C C . LEU A 1 185 ? 1.287 21.883 -8.930 1.00 85.44 185 LEU A C 1
ATOM 1492 O O . LEU A 1 185 ? 1.718 20.775 -9.240 1.00 85.44 185 LEU A O 1
ATOM 1496 N N . LEU A 1 186 ? 2.061 22.970 -8.903 1.00 85.38 186 LEU A N 1
ATOM 1497 C CA . LEU A 1 186 ? 3.490 22.941 -9.217 1.00 85.38 186 LEU A CA 1
ATOM 1498 C C . LEU A 1 186 ? 4.297 22.181 -8.162 1.00 85.38 186 LEU A C 1
ATOM 1500 O O . LEU A 1 186 ? 5.215 21.454 -8.524 1.00 85.38 186 LEU A O 1
ATOM 1504 N N . GLY A 1 187 ? 3.932 22.295 -6.882 1.00 85.44 187 GLY A N 1
ATOM 1505 C CA . GLY A 1 187 ? 4.530 21.504 -5.807 1.00 85.44 187 GLY A CA 1
ATOM 1506 C C . GLY A 1 187 ? 4.285 20.002 -5.979 1.00 85.44 187 GLY A C 1
ATOM 1507 O O . GLY A 1 187 ? 5.216 19.215 -5.834 1.00 85.44 187 GLY A O 1
ATOM 1508 N N . ILE A 1 188 ? 3.065 19.601 -6.360 1.00 87.88 188 ILE A N 1
ATOM 1509 C CA . ILE A 1 188 ? 2.729 18.197 -6.665 1.00 87.88 188 ILE A CA 1
ATOM 1510 C C . ILE A 1 188 ? 3.549 17.694 -7.856 1.00 87.88 188 ILE A C 1
ATOM 1512 O O . ILE A 1 188 ? 4.118 16.604 -7.796 1.00 87.88 188 ILE A O 1
ATOM 1516 N N . TYR A 1 189 ? 3.633 18.490 -8.925 1.00 89.69 189 TYR A N 1
ATOM 1517 C CA . TYR A 1 189 ? 4.424 18.153 -10.106 1.00 89.69 189 TYR A CA 1
ATOM 1518 C C . TYR A 1 189 ? 5.914 18.002 -9.769 1.00 89.69 189 TYR A C 1
ATOM 1520 O O . TYR A 1 189 ? 6.495 16.956 -10.043 1.00 89.69 189 TYR A O 1
ATOM 1528 N N . ALA A 1 190 ? 6.511 18.990 -9.097 1.00 89.31 190 ALA A N 1
ATOM 1529 C CA . ALA A 1 190 ? 7.912 18.948 -8.687 1.00 89.31 190 ALA A CA 1
ATOM 1530 C C . ALA A 1 190 ? 8.205 17.756 -7.762 1.00 89.31 190 ALA A C 1
ATOM 1532 O O . ALA A 1 190 ? 9.196 17.058 -7.956 1.00 89.31 190 ALA A O 1
ATOM 1533 N N . GLY A 1 191 ? 7.316 17.470 -6.805 1.00 89.25 191 GLY A N 1
ATOM 1534 C CA . GLY A 1 191 ? 7.421 16.292 -5.944 1.00 89.25 191 GLY A CA 1
ATOM 1535 C C . GLY A 1 191 ? 7.351 14.975 -6.722 1.00 89.25 191 GLY A C 1
ATOM 1536 O O . GLY A 1 191 ? 8.124 14.065 -6.443 1.00 89.25 191 GLY A O 1
ATOM 1537 N N . SER A 1 192 ? 6.485 14.888 -7.736 1.00 90.25 192 SER A N 1
ATOM 1538 C CA . SER A 1 192 ? 6.356 13.694 -8.588 1.00 90.25 192 SER A CA 1
ATOM 1539 C C . SER A 1 192 ? 7.600 13.472 -9.455 1.00 90.25 192 SER A C 1
ATOM 1541 O O . SER A 1 192 ? 8.065 12.343 -9.579 1.00 90.25 192 SER A O 1
ATOM 1543 N N . VAL A 1 193 ? 8.177 14.549 -10.001 1.00 89.88 193 VAL A N 1
ATOM 1544 C CA . VAL A 1 193 ? 9.442 14.518 -10.757 1.00 89.88 193 VAL A CA 1
ATOM 1545 C C . VAL A 1 193 ? 10.598 14.068 -9.862 1.00 89.88 193 VAL A C 1
ATOM 1547 O O . VAL A 1 193 ? 11.321 13.138 -10.214 1.00 89.88 193 VAL A O 1
ATOM 1550 N N . LEU A 1 194 ? 10.742 14.675 -8.678 1.00 89.62 194 LEU A N 1
ATOM 1551 C CA . LEU A 1 194 ? 11.772 14.300 -7.703 1.00 89.62 194 LEU A CA 1
ATOM 1552 C C . LEU A 1 194 ? 11.632 12.841 -7.260 1.00 89.62 194 LEU A C 1
ATOM 1554 O O . LEU A 1 194 ? 12.629 12.123 -7.166 1.00 89.62 194 LEU A O 1
ATOM 1558 N N . PHE A 1 195 ? 10.400 12.391 -7.015 1.00 90.75 195 PHE A N 1
ATOM 1559 C CA . PHE A 1 195 ? 10.135 11.008 -6.649 1.00 90.75 195 PHE A CA 1
ATOM 1560 C C . PHE A 1 195 ? 10.521 10.056 -7.783 1.00 90.75 195 PHE A C 1
ATOM 1562 O O . PHE A 1 195 ? 11.296 9.143 -7.528 1.00 90.75 195 PHE A O 1
ATOM 1569 N N . SER A 1 196 ? 10.093 10.312 -9.027 1.00 90.00 196 SER A N 1
ATOM 1570 C CA . SER A 1 196 ? 10.434 9.482 -10.196 1.00 90.00 196 SER A CA 1
ATOM 1571 C C . SER A 1 196 ? 11.944 9.286 -10.358 1.00 90.00 196 SER A C 1
ATOM 1573 O O . SER A 1 196 ? 12.390 8.185 -10.653 1.00 90.00 196 SER A O 1
ATOM 1575 N N . VAL A 1 197 ? 12.750 10.325 -10.142 1.00 87.88 197 VAL A N 1
ATOM 1576 C CA . VAL A 1 197 ? 14.221 10.225 -10.223 1.00 87.88 197 VAL A CA 1
ATOM 1577 C C . VAL A 1 197 ? 14.786 9.413 -9.057 1.00 87.88 197 VAL A C 1
ATOM 1579 O O . VAL A 1 197 ? 15.741 8.657 -9.211 1.00 87.88 197 VAL A O 1
ATOM 1582 N N . SER A 1 198 ? 14.168 9.539 -7.883 1.00 89.88 198 SER A N 1
ATOM 1583 C CA . SER A 1 198 ? 14.575 8.807 -6.685 1.00 89.88 198 SER A CA 1
ATOM 1584 C C . SER A 1 198 ? 14.236 7.315 -6.758 1.00 89.88 198 SER A C 1
ATOM 1586 O O . SER A 1 198 ? 14.915 6.524 -6.106 1.00 89.88 198 SER A O 1
ATOM 1588 N N . VAL A 1 199 ? 13.221 6.916 -7.540 1.00 90.31 199 VAL A N 1
ATOM 1589 C CA . VAL A 1 199 ? 12.786 5.512 -7.656 1.00 90.31 199 VAL A CA 1
ATOM 1590 C C . VAL A 1 199 ? 13.941 4.611 -8.086 1.00 90.31 199 VAL A C 1
ATOM 1592 O O . VAL A 1 199 ? 14.184 3.616 -7.412 1.00 90.31 199 VAL A O 1
ATOM 1595 N N . ASP A 1 200 ? 14.685 4.961 -9.140 1.00 85.56 200 ASP A N 1
ATOM 1596 C CA . ASP A 1 200 ? 15.787 4.122 -9.639 1.00 85.56 200 ASP A CA 1
ATOM 1597 C C . ASP A 1 200 ? 16.898 3.953 -8.589 1.00 85.56 200 ASP A C 1
ATOM 1599 O O . ASP A 1 200 ? 17.386 2.846 -8.353 1.00 85.56 200 ASP A O 1
ATOM 1603 N N . TYR A 1 201 ? 17.234 5.034 -7.877 1.00 87.44 201 TYR A N 1
ATOM 1604 C CA . TYR A 1 201 ? 18.214 5.002 -6.792 1.00 87.44 201 TYR A CA 1
ATOM 1605 C C . TYR A 1 201 ? 17.761 4.108 -5.630 1.00 87.44 201 TYR A C 1
ATOM 1607 O O . TYR A 1 201 ? 18.522 3.250 -5.179 1.00 87.44 201 TYR A O 1
ATOM 1615 N N . VAL A 1 202 ? 16.523 4.283 -5.151 1.00 88.56 202 VAL A N 1
ATOM 1616 C CA . VAL A 1 202 ? 15.958 3.463 -4.066 1.00 88.56 202 VAL A CA 1
ATOM 1617 C C . VAL A 1 202 ? 15.887 2.000 -4.494 1.00 88.56 202 VAL A C 1
ATOM 1619 O O . VAL A 1 202 ? 16.288 1.109 -3.744 1.00 88.56 202 VAL A O 1
ATOM 1622 N N . PHE A 1 203 ? 15.432 1.748 -5.718 1.00 88.12 203 PHE A N 1
ATOM 1623 C CA . PHE A 1 203 ? 15.308 0.405 -6.253 1.00 88.12 203 PHE A CA 1
ATOM 1624 C C . PHE A 1 203 ? 16.673 -0.275 -6.382 1.00 88.12 203 PHE A C 1
ATOM 1626 O O . PHE A 1 203 ? 16.807 -1.426 -5.997 1.00 88.12 203 PHE A O 1
ATOM 1633 N N . LYS A 1 204 ? 17.724 0.403 -6.853 1.00 86.38 204 LYS A N 1
ATOM 1634 C CA . LYS A 1 204 ? 19.046 -0.224 -7.038 1.00 86.38 204 LYS A CA 1
ATOM 1635 C C . LYS A 1 204 ? 19.870 -0.340 -5.755 1.00 86.38 204 LYS A C 1
ATOM 1637 O O . LYS A 1 204 ? 20.549 -1.353 -5.586 1.00 86.38 204 LYS A O 1
ATOM 1642 N N . ASN A 1 205 ? 19.805 0.654 -4.870 1.00 87.75 205 ASN A N 1
ATOM 1643 C CA . ASN A 1 205 ? 20.741 0.779 -3.747 1.00 87.75 205 ASN A CA 1
ATOM 1644 C C . ASN A 1 205 ? 20.132 0.477 -2.373 1.00 87.75 205 ASN A C 1
ATOM 1646 O O . ASN A 1 205 ? 20.879 0.177 -1.447 1.00 87.75 205 ASN A O 1
ATOM 1650 N N . ILE A 1 206 ? 18.807 0.573 -2.219 1.00 87.19 206 ILE A N 1
ATOM 1651 C CA . ILE A 1 206 ? 18.138 0.408 -0.917 1.00 87.19 206 ILE A CA 1
ATOM 1652 C C . ILE A 1 206 ? 17.401 -0.933 -0.838 1.00 87.19 206 ILE A C 1
ATOM 1654 O O . ILE A 1 206 ? 17.443 -1.590 0.199 1.00 87.19 206 ILE A O 1
ATOM 1658 N N . MET A 1 207 ? 16.723 -1.351 -1.911 1.00 84.12 207 MET A N 1
ATOM 1659 C CA . MET A 1 207 ? 15.931 -2.585 -1.903 1.00 84.12 207 MET A CA 1
ATOM 1660 C C . MET A 1 207 ? 16.798 -3.847 -1.974 1.00 84.12 207 MET A C 1
ATOM 1662 O O . MET A 1 207 ? 17.727 -3.951 -2.779 1.00 84.12 207 MET A O 1
ATOM 1666 N N . GLU A 1 208 ? 16.440 -4.854 -1.176 1.00 86.38 208 GLU A N 1
ATOM 1667 C CA . GLU A 1 208 ? 17.137 -6.141 -1.168 1.00 86.38 208 GLU A CA 1
ATOM 1668 C C . GLU A 1 208 ? 16.934 -6.901 -2.499 1.00 86.38 208 GLU A C 1
ATOM 1670 O O . GLU A 1 208 ? 15.862 -6.810 -3.109 1.00 86.38 208 GLU A O 1
ATOM 1675 N N . PRO A 1 209 ? 17.913 -7.710 -2.961 1.00 87.38 209 PRO A N 1
ATOM 1676 C CA . PRO A 1 209 ? 17.848 -8.387 -4.261 1.00 87.38 209 PRO A CA 1
ATOM 1677 C C . PRO A 1 209 ? 16.564 -9.189 -4.508 1.00 87.38 209 PRO A C 1
ATOM 1679 O O . PRO A 1 209 ? 15.999 -9.115 -5.596 1.00 87.38 209 PRO A O 1
ATOM 1682 N N . HIS A 1 210 ? 16.065 -9.900 -3.496 1.00 83.75 210 HIS A N 1
ATOM 1683 C CA . HIS A 1 210 ? 14.855 -10.714 -3.620 1.00 83.75 210 HIS A CA 1
ATOM 1684 C C . HIS A 1 210 ? 13.572 -9.871 -3.746 1.00 83.75 210 HIS A C 1
ATOM 1686 O O . HIS A 1 210 ? 12.629 -10.288 -4.416 1.00 83.75 210 HIS A O 1
ATOM 1692 N N . GLN A 1 211 ? 13.529 -8.681 -3.133 1.00 85.75 211 GLN A N 1
ATOM 1693 C CA . GLN A 1 211 ? 12.395 -7.755 -3.237 1.00 85.75 211 GLN A CA 1
ATOM 1694 C C . GLN A 1 211 ? 12.315 -7.188 -4.655 1.00 85.75 211 GLN A C 1
ATOM 1696 O O . GLN A 1 211 ? 11.246 -7.159 -5.262 1.00 85.75 211 GLN A O 1
ATOM 1701 N N . ARG A 1 212 ? 13.475 -6.829 -5.216 1.00 87.81 212 ARG A N 1
ATOM 1702 C CA . ARG A 1 212 ? 13.602 -6.347 -6.597 1.00 87.81 212 ARG A CA 1
ATOM 1703 C C . ARG A 1 212 ? 13.196 -7.408 -7.606 1.00 87.81 212 ARG A C 1
ATOM 1705 O O . ARG A 1 212 ? 12.430 -7.105 -8.510 1.00 87.81 212 ARG A O 1
ATOM 1712 N N . ALA A 1 213 ? 13.645 -8.650 -7.416 1.00 86.56 213 ALA A N 1
ATOM 1713 C CA . ALA A 1 213 ? 13.296 -9.759 -8.300 1.00 86.56 213 ALA A CA 1
ATOM 1714 C C . ALA A 1 213 ? 11.774 -9.990 -8.362 1.00 86.56 213 ALA A C 1
ATOM 1716 O O . ALA A 1 213 ? 11.218 -10.130 -9.446 1.00 86.56 213 ALA A O 1
ATOM 1717 N N . ARG A 1 214 ? 11.078 -9.933 -7.216 1.00 85.81 214 ARG A N 1
ATOM 1718 C CA . ARG A 1 214 ? 9.608 -10.059 -7.148 1.00 85.81 214 ARG A CA 1
ATOM 1719 C C . ARG A 1 214 ? 8.874 -8.911 -7.849 1.00 85.81 214 ARG A C 1
ATOM 1721 O O . ARG A 1 214 ? 7.844 -9.148 -8.473 1.00 85.81 214 ARG A O 1
ATOM 1728 N N . ILE A 1 215 ? 9.381 -7.680 -7.743 1.00 87.81 215 ILE A N 1
ATOM 1729 C CA . ILE A 1 215 ? 8.803 -6.511 -8.427 1.00 87.81 215 ILE A CA 1
ATOM 1730 C C . ILE A 1 215 ? 9.057 -6.589 -9.938 1.00 87.81 215 ILE A C 1
ATOM 1732 O O . ILE A 1 215 ? 8.128 -6.381 -10.714 1.00 87.81 215 ILE A O 1
ATOM 1736 N N . ASN A 1 216 ? 10.276 -6.932 -10.360 1.00 89.00 216 ASN A N 1
ATOM 1737 C CA . ASN A 1 216 ? 10.625 -7.071 -11.776 1.00 89.00 216 ASN A CA 1
ATOM 1738 C C . ASN A 1 216 ? 9.799 -8.159 -12.470 1.00 89.00 216 ASN A C 1
ATOM 1740 O O . ASN A 1 216 ? 9.340 -7.936 -13.588 1.00 89.00 216 ASN A O 1
ATOM 1744 N N . GLU A 1 217 ? 9.582 -9.294 -11.799 1.00 87.00 217 GLU A N 1
ATOM 1745 C CA . GLU A 1 217 ? 8.731 -10.377 -12.300 1.00 87.00 217 GLU A CA 1
ATOM 1746 C C . GLU A 1 217 ? 7.272 -9.923 -12.435 1.00 87.00 217 GLU A C 1
ATOM 1748 O O . GLU A 1 217 ? 6.653 -10.128 -13.476 1.00 87.00 217 GLU A O 1
ATOM 1753 N N . LEU A 1 218 ? 6.724 -9.252 -11.412 1.00 86.81 218 LEU A N 1
ATOM 1754 C CA . LEU A 1 218 ? 5.351 -8.737 -11.444 1.00 86.81 218 LEU A CA 1
ATOM 1755 C C . LEU A 1 218 ? 5.128 -7.756 -12.600 1.00 86.81 218 LEU A C 1
ATOM 1757 O O . LEU A 1 218 ? 4.095 -7.799 -13.263 1.00 86.81 218 LEU A O 1
ATOM 1761 N N . LEU A 1 219 ? 6.082 -6.848 -12.806 1.00 85.88 219 LEU A N 1
ATOM 1762 C CA . LEU A 1 219 ? 6.012 -5.824 -13.844 1.00 85.88 219 LEU A CA 1
ATOM 1763 C C . LEU A 1 219 ? 6.381 -6.359 -15.238 1.00 85.88 219 LEU A C 1
ATOM 1765 O O . LEU A 1 219 ? 6.264 -5.623 -16.214 1.00 85.88 219 LEU A O 1
ATOM 1769 N N . GLY A 1 220 ? 6.820 -7.619 -15.346 1.00 83.12 220 GLY A N 1
ATOM 1770 C CA . GLY A 1 220 ? 7.221 -8.243 -16.608 1.00 83.12 220 GLY A CA 1
ATOM 1771 C C . GLY A 1 220 ? 8.544 -7.723 -17.181 1.00 83.12 220 GLY A C 1
ATOM 1772 O O . GLY A 1 220 ? 8.806 -7.914 -18.365 1.00 83.12 220 GLY A O 1
ATOM 1773 N N . ILE A 1 221 ? 9.374 -7.066 -16.365 1.00 79.94 221 ILE A N 1
ATOM 1774 C CA . ILE A 1 221 ? 10.661 -6.479 -16.780 1.00 79.94 221 ILE A CA 1
ATOM 1775 C C . ILE A 1 221 ? 11.728 -7.573 -16.920 1.00 79.94 221 ILE A C 1
ATOM 1777 O O . ILE A 1 221 ? 12.545 -7.552 -17.838 1.00 79.94 221 ILE A O 1
ATOM 1781 N N . GLN A 1 222 ? 11.724 -8.540 -16.001 1.00 74.88 222 GLN A N 1
ATOM 1782 C CA . GLN A 1 222 ? 12.576 -9.729 -16.029 1.00 74.88 222 GLN A CA 1
ATOM 1783 C C . GLN A 1 222 ? 11.687 -10.927 -15.719 1.00 74.88 222 GLN A C 1
ATOM 1785 O O . GLN A 1 222 ? 10.973 -10.884 -14.724 1.00 74.88 222 GLN A O 1
ATOM 1790 N N . SER A 1 223 ? 11.714 -11.956 -16.567 1.00 72.94 223 SER A N 1
ATOM 1791 C CA . SER A 1 223 ? 10.976 -13.200 -16.334 1.00 72.94 223 SER A CA 1
ATOM 1792 C C . SER A 1 223 ? 11.956 -14.312 -15.990 1.00 72.94 223 SER A C 1
ATOM 1794 O O . SER A 1 223 ? 12.701 -14.791 -16.846 1.00 72.94 223 SER A O 1
ATOM 1796 N N . ASP A 1 224 ? 11.977 -14.707 -14.721 1.00 74.50 224 ASP A N 1
ATOM 1797 C CA . ASP A 1 224 ? 12.735 -15.865 -14.266 1.00 74.50 224 ASP A CA 1
ATOM 1798 C C . ASP A 1 224 ? 11.774 -17.003 -13.929 1.00 74.50 224 ASP A C 1
ATOM 1800 O O . ASP A 1 224 ? 11.214 -17.095 -12.831 1.00 74.50 224 ASP A O 1
ATOM 1804 N N . VAL A 1 225 ? 11.605 -17.896 -14.906 1.00 72.38 225 VAL A N 1
ATOM 1805 C CA . VAL A 1 225 ? 10.715 -19.058 -14.811 1.00 72.38 225 VAL A CA 1
ATOM 1806 C C . VAL A 1 225 ? 11.143 -20.014 -13.693 1.00 72.38 225 VAL A C 1
ATOM 1808 O O . VAL A 1 225 ? 10.288 -20.716 -13.164 1.00 72.38 225 VAL A O 1
ATOM 1811 N N . HIS A 1 226 ? 12.427 -20.039 -13.316 1.00 73.81 226 HIS A N 1
ATOM 1812 C CA . HIS A 1 226 ? 12.975 -20.991 -12.342 1.00 73.81 226 HIS A CA 1
ATOM 1813 C C . HIS A 1 226 ? 13.321 -20.353 -10.989 1.00 73.81 226 HIS A C 1
ATOM 1815 O O . HIS A 1 226 ? 13.440 -21.069 -9.998 1.00 73.81 226 HIS A O 1
ATOM 1821 N N . GLY A 1 227 ? 13.463 -19.029 -10.926 1.00 79.62 227 GLY A N 1
ATOM 1822 C CA . GLY A 1 227 ? 13.720 -18.282 -9.697 1.00 79.62 227 GLY A CA 1
ATOM 1823 C C . GLY A 1 227 ? 12.476 -17.582 -9.158 1.00 79.62 227 GLY A C 1
ATOM 1824 O O . GLY A 1 227 ? 11.533 -18.217 -8.689 1.00 79.62 227 GLY A O 1
ATOM 1825 N N . ALA A 1 228 ? 12.480 -16.247 -9.173 1.00 73.00 228 ALA A N 1
ATOM 1826 C CA . ALA A 1 228 ? 11.471 -15.442 -8.478 1.00 73.00 228 ALA A CA 1
ATOM 1827 C C . ALA A 1 228 ? 10.037 -15.628 -9.014 1.00 73.00 228 ALA A C 1
ATOM 1829 O O . ALA A 1 228 ? 9.083 -15.510 -8.240 1.00 73.00 228 ALA A O 1
ATOM 1830 N N . GLY A 1 229 ? 9.882 -15.941 -10.304 1.00 80.31 229 GLY A N 1
ATOM 1831 C CA . GLY A 1 229 ? 8.592 -16.182 -10.949 1.00 80.31 229 GLY A CA 1
ATOM 1832 C C . GLY A 1 229 ? 8.066 -17.604 -10.833 1.00 80.31 229 GLY A C 1
ATOM 1833 O O . GLY A 1 229 ? 6.884 -17.827 -11.100 1.00 80.31 229 GLY A O 1
ATOM 1834 N N . TYR A 1 230 ? 8.892 -18.561 -10.398 1.00 85.31 230 TYR A N 1
ATOM 1835 C CA . TYR A 1 230 ? 8.537 -19.981 -10.385 1.00 85.31 230 TYR A CA 1
ATOM 1836 C C . TYR A 1 230 ? 7.219 -20.243 -9.643 1.00 85.31 230 TYR A C 1
ATOM 1838 O O . TYR A 1 230 ? 6.282 -20.795 -10.218 1.00 85.31 230 TYR A O 1
ATOM 1846 N N . HIS A 1 231 ? 7.092 -19.757 -8.402 1.00 85.06 231 HIS A N 1
ATOM 1847 C CA . HIS A 1 231 ? 5.892 -19.972 -7.581 1.00 85.06 231 HIS A CA 1
ATOM 1848 C C . HIS A 1 231 ? 4.622 -19.400 -8.226 1.00 85.06 231 HIS A C 1
ATOM 1850 O O . HIS A 1 231 ? 3.579 -20.052 -8.255 1.00 85.06 231 HIS A O 1
ATOM 1856 N N . VAL A 1 232 ? 4.710 -18.185 -8.776 1.00 86.12 232 VAL A N 1
ATOM 1857 C CA . VAL A 1 232 ? 3.570 -17.510 -9.413 1.00 86.12 232 VAL A CA 1
ATOM 1858 C C . VAL A 1 232 ? 3.170 -18.229 -10.696 1.00 86.12 232 VAL A C 1
ATOM 1860 O O . VAL A 1 232 ? 1.984 -18.438 -10.941 1.00 86.12 232 VAL A O 1
ATOM 1863 N N . ASN A 1 233 ? 4.142 -18.634 -11.512 1.00 89.00 233 ASN A N 1
ATOM 1864 C CA . ASN A 1 233 ? 3.878 -19.309 -12.777 1.00 89.00 233 ASN A CA 1
ATOM 1865 C C . ASN A 1 233 ? 3.287 -20.706 -12.553 1.00 89.00 233 ASN A C 1
ATOM 1867 O O . ASN A 1 233 ? 2.299 -21.049 -13.201 1.00 89.00 233 ASN A O 1
ATOM 1871 N N . GLN A 1 234 ? 3.793 -21.464 -11.577 1.00 89.44 234 GLN A N 1
ATOM 1872 C CA . GLN A 1 234 ? 3.202 -22.750 -11.197 1.00 89.44 234 GLN A CA 1
ATOM 1873 C C . GLN A 1 234 ? 1.784 -22.588 -10.640 1.00 89.44 234 GLN A C 1
ATOM 1875 O O . GLN A 1 234 ? 0.882 -23.322 -11.037 1.00 89.44 234 GLN A O 1
ATOM 1880 N N . SER A 1 235 ? 1.547 -21.569 -9.809 1.00 89.25 235 SER A N 1
ATOM 1881 C CA . SER A 1 235 ? 0.204 -21.232 -9.322 1.00 89.25 235 SER A CA 1
ATOM 1882 C C . SER A 1 235 ? -0.766 -20.924 -10.473 1.00 89.25 235 SER A C 1
ATOM 1884 O O . SER A 1 235 ? -1.877 -21.454 -10.507 1.00 89.25 235 SER A O 1
ATOM 1886 N N . LYS A 1 236 ? -0.343 -20.135 -11.471 1.00 90.62 236 LYS A N 1
ATOM 1887 C CA . LYS A 1 236 ? -1.155 -19.843 -12.667 1.00 90.62 236 LYS A CA 1
ATOM 1888 C C . LYS A 1 236 ? -1.465 -21.103 -13.479 1.00 90.62 236 LYS A C 1
ATOM 1890 O O . LYS A 1 236 ? -2.598 -21.263 -13.927 1.00 90.62 236 LYS A O 1
ATOM 1895 N N . ILE A 1 237 ? -0.488 -21.996 -13.658 1.00 90.44 237 ILE A N 1
ATOM 1896 C CA . ILE A 1 237 ? -0.681 -23.272 -14.365 1.00 90.44 237 ILE A CA 1
ATOM 1897 C C . ILE A 1 237 ? -1.666 -24.161 -13.597 1.00 90.44 237 ILE A C 1
ATOM 1899 O O . ILE A 1 237 ? -2.581 -24.719 -14.204 1.00 90.44 237 ILE A O 1
ATOM 1903 N N . ALA A 1 238 ? -1.526 -24.256 -12.272 1.00 90.19 238 ALA A N 1
ATOM 1904 C CA . ALA A 1 238 ? -2.420 -25.023 -11.409 1.00 90.19 238 ALA A CA 1
ATOM 1905 C C . ALA A 1 238 ? -3.870 -24.534 -11.543 1.00 90.19 238 ALA A C 1
ATOM 1907 O O . ALA A 1 238 ? -4.746 -25.313 -11.929 1.00 90.19 238 ALA A O 1
ATOM 1908 N N . ILE A 1 239 ? -4.101 -23.229 -11.352 1.00 91.88 239 ILE A N 1
ATOM 1909 C CA . ILE A 1 239 ? -5.423 -22.599 -11.490 1.00 91.88 239 ILE A CA 1
ATOM 1910 C C . ILE A 1 239 ? -5.978 -22.800 -12.906 1.00 91.88 239 ILE A C 1
ATOM 1912 O O . ILE A 1 239 ? -7.128 -23.204 -13.068 1.00 91.88 239 ILE A O 1
ATOM 1916 N N . GLY A 1 240 ? -5.162 -22.570 -13.939 1.00 91.44 240 GLY A N 1
ATOM 1917 C CA . GLY A 1 240 ? -5.575 -22.734 -15.335 1.00 91.44 240 GLY A CA 1
ATOM 1918 C C . GLY A 1 240 ? -5.967 -24.172 -15.683 1.00 91.44 240 GLY A C 1
ATOM 1919 O O . GLY A 1 240 ? -6.883 -24.397 -16.472 1.00 91.44 240 GLY A O 1
ATOM 1920 N N . SER A 1 241 ? -5.321 -25.156 -15.058 1.00 92.25 241 SER A N 1
ATOM 1921 C CA . SER A 1 241 ? -5.590 -26.572 -15.304 1.00 92.25 241 SER A CA 1
ATOM 1922 C C . SER A 1 241 ? -6.871 -27.100 -14.647 1.00 92.25 241 SER A C 1
ATOM 1924 O O . SER A 1 241 ? -7.347 -28.164 -15.039 1.00 92.25 241 SER A O 1
ATOM 1926 N N . GLY A 1 242 ? -7.440 -26.377 -13.674 1.00 90.81 242 GLY A N 1
ATOM 1927 C CA . GLY A 1 242 ? -8.688 -26.759 -13.006 1.00 90.81 242 GLY A CA 1
ATOM 1928 C C . GLY A 1 242 ? -9.940 -26.593 -13.876 1.00 90.81 242 GLY A C 1
ATOM 1929 O O . GLY A 1 242 ? -10.965 -27.218 -13.614 1.00 90.81 242 GLY A O 1
ATOM 1930 N N . GLY A 1 243 ? -9.890 -25.786 -14.940 1.00 93.19 243 GLY A N 1
ATOM 1931 C CA . GLY A 1 243 ? -11.051 -25.546 -15.803 1.00 93.19 243 GLY A CA 1
ATOM 1932 C C . GLY A 1 243 ? -12.278 -25.024 -15.034 1.00 93.19 243 GLY A C 1
ATOM 1933 O O . GL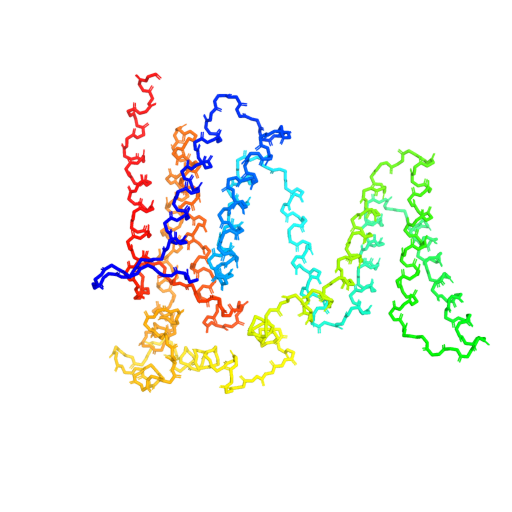Y A 1 243 ? -12.159 -24.330 -14.024 1.00 93.19 243 GLY A O 1
ATOM 1934 N N . PHE A 1 244 ? -13.487 -25.343 -15.510 1.00 93.81 244 PHE A N 1
ATOM 1935 C CA . PHE A 1 244 ? -14.720 -24.837 -14.889 1.00 93.81 244 PHE A CA 1
ATOM 1936 C C . PHE A 1 244 ? -15.102 -25.574 -13.592 1.00 93.81 244 PHE A C 1
ATOM 1938 O O . PHE A 1 244 ? -15.482 -24.931 -12.613 1.00 93.81 244 PHE A O 1
ATOM 1945 N N . PHE A 1 245 ? -14.984 -26.906 -13.583 1.00 92.31 245 PHE A N 1
ATOM 1946 C CA . PHE A 1 245 ? -15.455 -27.778 -12.494 1.00 92.31 245 PHE A CA 1
ATOM 1947 C C . PHE A 1 245 ? -14.353 -28.260 -11.538 1.00 92.31 245 PHE A C 1
ATOM 1949 O O . PHE A 1 245 ? -14.674 -28.813 -10.489 1.00 92.31 245 PHE A O 1
ATOM 1956 N N . GLY A 1 246 ? -13.080 -28.046 -11.874 1.00 92.81 246 GLY A N 1
ATOM 1957 C CA . GLY A 1 246 ? -11.951 -28.588 -11.124 1.00 92.81 246 GLY A CA 1
ATOM 1958 C C . GLY A 1 246 ? -11.579 -30.001 -11.559 1.00 92.81 246 GLY A C 1
ATOM 1959 O O . GLY A 1 246 ? -12.325 -30.676 -12.272 1.00 92.81 246 GLY A O 1
ATOM 1960 N N . LYS A 1 247 ? -10.406 -30.460 -11.119 1.00 90.19 247 LYS A N 1
ATOM 1961 C CA . LYS A 1 247 ? -9.945 -31.842 -11.333 1.00 90.19 247 LYS A CA 1
ATOM 1962 C C . LYS A 1 247 ? -10.531 -32.844 -10.337 1.00 90.19 247 LYS A C 1
ATOM 1964 O O . LYS A 1 247 ? -10.443 -34.044 -10.569 1.00 90.19 247 LYS A O 1
ATOM 1969 N N . GLY A 1 248 ? -11.132 -32.369 -9.248 1.00 87.81 248 GLY A N 1
ATOM 1970 C CA . GLY A 1 248 ? -11.605 -33.188 -8.137 1.00 87.81 248 GLY A CA 1
ATOM 1971 C C . GLY A 1 248 ? -10.676 -33.126 -6.923 1.00 87.81 248 GLY A C 1
ATOM 1972 O O . GLY A 1 248 ? -9.480 -32.847 -7.028 1.00 87.81 248 GLY A O 1
ATOM 1973 N N . PHE A 1 249 ? -11.250 -33.392 -5.749 1.00 87.06 249 PHE A N 1
ATOM 1974 C CA . PHE A 1 249 ? -10.558 -33.331 -4.460 1.00 87.06 249 PHE A CA 1
ATOM 1975 C C . PHE A 1 249 ? -9.344 -34.272 -4.425 1.00 87.06 249 PHE A C 1
ATOM 1977 O O . PHE A 1 249 ? -9.482 -35.465 -4.710 1.00 87.06 249 PHE A O 1
ATOM 1984 N N . LEU A 1 250 ? -8.160 -33.745 -4.083 1.00 84.12 250 LEU A N 1
ATOM 1985 C CA . LEU A 1 250 ? -6.875 -34.469 -4.067 1.00 84.12 250 LEU A CA 1
ATOM 1986 C C . LEU A 1 250 ? -6.451 -35.084 -5.419 1.00 84.12 250 LEU A C 1
ATOM 1988 O O . LEU A 1 250 ? -5.597 -35.982 -5.475 1.00 84.12 250 LEU A O 1
ATOM 1992 N N . GLN A 1 251 ? -7.040 -34.608 -6.519 1.00 83.75 251 GLN A N 1
ATOM 1993 C CA . GLN A 1 251 ? -6.678 -34.984 -7.890 1.00 83.75 251 GLN A CA 1
ATOM 1994 C C . GLN A 1 251 ? -5.950 -33.862 -8.642 1.00 83.75 251 GLN A C 1
ATOM 1996 O O . GLN A 1 251 ? -5.724 -33.975 -9.848 1.00 83.75 251 GLN A O 1
ATOM 2001 N N . GLY A 1 252 ? -5.549 -32.792 -7.947 1.00 80.12 252 GLY A N 1
ATOM 2002 C CA . GLY A 1 252 ? -4.650 -31.792 -8.515 1.00 80.12 252 GLY A CA 1
ATOM 2003 C C . GLY A 1 252 ? -3.348 -32.444 -8.978 1.00 80.12 252 GLY A C 1
ATOM 2004 O O . GLY A 1 252 ? -2.827 -33.337 -8.323 1.00 80.12 252 GLY A O 1
ATOM 2005 N N . THR A 1 253 ? -2.839 -32.054 -10.140 1.00 77.94 253 THR A N 1
ATOM 2006 C CA . THR A 1 253 ? -1.568 -32.564 -10.665 1.00 77.94 253 THR A CA 1
ATOM 2007 C C . THR A 1 253 ? -0.419 -31.649 -10.270 1.00 77.94 253 THR A C 1
ATOM 2009 O O . THR A 1 253 ? 0.663 -32.139 -9.992 1.00 77.94 253 THR A O 1
ATOM 2012 N N . GLN A 1 254 ? -0.625 -30.331 -10.227 1.00 78.19 254 GLN A N 1
ATOM 2013 C CA . GLN A 1 254 ? 0.431 -29.409 -9.808 1.00 78.19 254 GLN A CA 1
ATOM 2014 C C . GLN A 1 254 ? 0.587 -29.400 -8.289 1.00 78.19 254 GLN A C 1
ATOM 2016 O O . GLN A 1 254 ? 1.706 -29.408 -7.779 1.00 78.19 254 GLN A O 1
ATOM 2021 N N . THR A 1 255 ? -0.529 -29.473 -7.568 1.00 67.88 255 THR A N 1
ATOM 2022 C CA . THR A 1 255 ? -0.521 -29.478 -6.105 1.00 67.88 255 THR A CA 1
ATOM 2023 C C . THR A 1 255 ? -0.068 -30.806 -5.505 1.00 67.88 255 THR A C 1
ATOM 2025 O O . THR A 1 255 ? 0.773 -30.851 -4.612 1.00 67.88 255 THR A O 1
ATOM 2028 N N . LYS A 1 256 ? -0.556 -31.935 -6.024 1.00 64.75 256 LYS A N 1
ATOM 2029 C CA . LYS A 1 256 ? -0.247 -33.264 -5.467 1.00 64.75 256 LYS A CA 1
ATOM 2030 C C . LYS A 1 256 ? 1.218 -33.673 -5.588 1.00 64.75 256 LYS A C 1
ATOM 2032 O O . LYS A 1 256 ? 1.687 -34.472 -4.785 1.00 64.75 256 LYS A O 1
ATOM 2037 N N . TYR A 1 257 ? 1.917 -33.169 -6.599 1.00 64.88 257 TYR A N 1
ATOM 2038 C CA . TYR A 1 257 ? 3.338 -33.441 -6.811 1.00 64.88 257 TYR A CA 1
ATOM 2039 C C . TYR A 1 257 ? 4.238 -32.317 -6.266 1.00 64.88 257 TYR A C 1
ATOM 2041 O O . TYR A 1 257 ? 5.408 -32.258 -6.632 1.00 64.88 257 TYR A O 1
ATOM 2049 N N . ASP A 1 258 ? 3.699 -31.435 -5.410 1.00 72.12 258 ASP A N 1
ATOM 2050 C CA . ASP A 1 258 ? 4.417 -30.330 -4.753 1.00 72.12 258 ASP A CA 1
ATOM 2051 C C . ASP A 1 258 ? 5.187 -29.418 -5.733 1.00 72.12 258 ASP A C 1
ATOM 2053 O O . ASP A 1 258 ? 6.196 -28.802 -5.384 1.00 72.12 258 ASP A O 1
ATOM 2057 N N . PHE A 1 259 ? 4.701 -29.285 -6.976 1.00 70.19 259 PHE A N 1
ATOM 2058 C CA . PHE A 1 259 ? 5.311 -28.386 -7.961 1.00 70.19 259 PHE A CA 1
ATOM 2059 C C . PHE A 1 259 ? 5.123 -26.915 -7.584 1.00 70.19 259 PHE A C 1
ATOM 2061 O O . PHE A 1 259 ? 5.948 -26.088 -7.974 1.00 70.19 259 PHE A O 1
ATOM 2068 N N . VAL A 1 260 ? 4.073 -26.600 -6.814 1.00 68.88 260 VAL A N 1
ATOM 2069 C CA . VAL A 1 260 ? 3.852 -25.297 -6.175 1.00 68.88 260 VAL A CA 1
ATOM 2070 C C . VAL A 1 260 ? 4.345 -25.368 -4.723 1.00 68.88 260 VAL A C 1
ATOM 2072 O O . VAL A 1 260 ? 3.666 -25.947 -3.871 1.00 68.88 260 VAL A O 1
ATOM 2075 N N . PRO A 1 261 ? 5.496 -24.762 -4.390 1.00 63.91 261 PRO A N 1
ATOM 2076 C CA . PRO A 1 261 ? 5.942 -24.687 -3.007 1.00 63.91 261 PRO A CA 1
ATOM 2077 C C . PRO A 1 261 ? 5.020 -23.755 -2.213 1.00 63.91 261 PRO A C 1
ATOM 2079 O O . PRO A 1 261 ? 4.499 -22.787 -2.770 1.00 63.91 261 PRO A O 1
ATOM 2082 N N . GLU A 1 262 ? 4.851 -24.012 -0.913 1.00 75.94 262 GLU A N 1
ATOM 2083 C CA . GLU A 1 262 ? 3.984 -23.218 -0.017 1.00 75.94 262 GLU A CA 1
ATOM 2084 C C . GLU A 1 262 ? 2.489 -23.235 -0.414 1.00 75.94 262 GLU A C 1
ATOM 2086 O O . GLU A 1 262 ? 1.710 -22.335 -0.092 1.00 75.94 262 GLU A O 1
ATOM 2091 N N . GLN A 1 263 ? 2.049 -24.301 -1.090 1.00 74.62 263 GLN A N 1
ATOM 2092 C CA . GLN A 1 263 ? 0.649 -24.522 -1.466 1.00 74.62 263 GLN A CA 1
ATOM 2093 C C . GLN A 1 263 ? -0.308 -24.717 -0.284 1.00 74.62 263 GLN A C 1
ATOM 2095 O O . GLN A 1 263 ? -1.513 -24.574 -0.440 1.00 74.62 263 GLN A O 1
ATOM 2100 N N . SER A 1 264 ? 0.193 -25.065 0.901 1.00 74.62 264 SER A N 1
ATOM 2101 C CA . SER A 1 264 ? -0.630 -25.166 2.110 1.00 74.62 264 SER A CA 1
ATOM 2102 C C . SER A 1 264 ? -0.754 -23.826 2.837 1.00 74.62 264 SER A C 1
ATOM 2104 O O . SER A 1 264 ? -1.689 -23.638 3.610 1.00 74.62 264 SER A O 1
ATOM 2106 N N . THR A 1 265 ? 0.153 -22.886 2.577 1.00 85.06 265 THR A N 1
ATOM 2107 C CA . THR A 1 265 ? 0.300 -21.605 3.273 1.00 85.06 265 THR A CA 1
ATOM 2108 C C . THR A 1 265 ? -0.080 -20.463 2.323 1.00 85.06 265 THR A C 1
ATOM 2110 O O . THR A 1 265 ? -1.264 -20.160 2.167 1.00 85.06 265 THR A O 1
ATOM 2113 N N . ASP A 1 266 ? 0.885 -19.845 1.651 1.00 82.88 266 ASP A N 1
ATOM 2114 C CA . ASP A 1 266 ? 0.727 -18.603 0.893 1.00 82.88 266 ASP A CA 1
ATOM 2115 C C . ASP A 1 266 ? 0.039 -18.804 -0.461 1.00 82.88 266 ASP A C 1
ATOM 2117 O O . ASP A 1 266 ? -0.612 -17.888 -0.961 1.00 82.88 266 ASP A O 1
ATOM 2121 N N . PHE A 1 267 ? 0.129 -20.000 -1.043 1.00 88.75 267 PHE A N 1
ATOM 2122 C CA . PHE A 1 267 ? -0.451 -20.313 -2.351 1.00 88.75 267 PHE A CA 1
ATOM 2123 C C . PHE A 1 267 ? -1.699 -21.202 -2.276 1.00 88.75 267 PHE A C 1
ATOM 2125 O O . PHE A 1 267 ? -2.149 -21.701 -3.300 1.00 88.75 267 PHE A O 1
ATOM 2132 N N . ILE A 1 268 ? -2.336 -21.347 -1.108 1.00 90.44 268 ILE A N 1
ATOM 2133 C CA . ILE A 1 268 ? -3.506 -22.233 -0.922 1.00 90.44 268 ILE A CA 1
ATOM 2134 C C . ILE A 1 268 ? -4.661 -21.993 -1.901 1.00 90.44 268 ILE A C 1
ATOM 2136 O O . ILE A 1 268 ? -5.388 -22.922 -2.260 1.00 90.44 268 ILE A O 1
ATOM 2140 N N . PHE A 1 269 ? -4.824 -20.761 -2.386 1.00 92.50 269 PHE A N 1
ATOM 2141 C CA . PHE A 1 269 ? -5.853 -20.447 -3.370 1.00 92.50 269 PHE A CA 1
ATOM 2142 C C . PHE A 1 269 ? -5.634 -21.172 -4.711 1.00 92.50 269 PHE A C 1
ATOM 2144 O O . PHE A 1 269 ? -6.613 -21.505 -5.382 1.00 92.50 269 PHE A O 1
ATOM 2151 N N . CYS A 1 270 ? -4.387 -21.492 -5.089 1.00 91.19 270 CYS A N 1
ATOM 2152 C CA . CYS A 1 270 ? -4.121 -22.258 -6.307 1.00 91.19 270 CYS A CA 1
ATOM 2153 C C . CYS A 1 270 ? -4.671 -23.684 -6.213 1.00 91.19 270 CYS A C 1
ATOM 2155 O O . CYS A 1 270 ? -5.202 -24.192 -7.196 1.00 91.19 270 CYS A O 1
ATOM 2157 N N . THR A 1 271 ? -4.634 -24.286 -5.020 1.00 90.69 271 THR A N 1
ATOM 2158 C CA . THR A 1 271 ? -5.208 -25.609 -4.752 1.00 90.69 271 THR A CA 1
ATOM 2159 C C . THR A 1 271 ? -6.717 -25.607 -4.919 1.00 90.69 271 THR A C 1
ATOM 2161 O O . THR A 1 271 ? -7.267 -26.496 -5.563 1.00 90.69 271 THR A O 1
ATOM 2164 N N . VAL A 1 272 ? -7.394 -24.563 -4.433 1.00 92.44 272 VAL A N 1
ATOM 2165 C CA . VAL A 1 272 ? -8.835 -24.386 -4.674 1.00 92.44 272 VAL A CA 1
ATOM 2166 C C . VAL A 1 272 ? -9.119 -24.255 -6.172 1.00 92.44 272 VAL A C 1
ATOM 2168 O O . VAL A 1 272 ? -10.048 -24.886 -6.675 1.00 92.44 272 VAL A O 1
ATOM 2171 N N . GLY A 1 273 ? -8.310 -23.469 -6.886 1.00 92.75 273 GLY A N 1
ATOM 2172 C CA . GLY A 1 273 ? -8.423 -23.293 -8.335 1.00 92.75 273 GLY A CA 1
ATOM 2173 C C . GLY A 1 273 ? -8.216 -24.577 -9.126 1.00 92.75 273 GLY A C 1
ATOM 2174 O O . GLY A 1 273 ? -8.963 -24.835 -10.062 1.00 92.75 273 GLY A O 1
ATOM 2175 N N . GLU A 1 274 ? -7.251 -25.404 -8.741 1.00 93.75 274 GLU A N 1
ATOM 2176 C CA . GLU A 1 274 ? -6.962 -26.654 -9.437 1.00 93.75 274 GLU A CA 1
ATOM 2177 C C . GLU A 1 274 ? -8.002 -27.746 -9.134 1.00 93.75 274 GLU A C 1
ATOM 2179 O O . GLU A 1 274 ? -8.508 -28.406 -10.045 1.00 93.75 274 GLU A O 1
ATOM 2184 N N . GLU A 1 275 ? -8.347 -27.939 -7.860 1.00 93.81 275 GLU A N 1
ATOM 2185 C CA . GLU A 1 275 ? -9.210 -29.044 -7.434 1.00 93.81 275 GLU A CA 1
ATOM 2186 C C . GLU A 1 275 ? -10.696 -28.774 -7.671 1.00 93.81 275 GLU A C 1
ATOM 2188 O O . GLU A 1 275 ? -11.417 -29.687 -8.073 1.00 93.81 275 GLU A O 1
ATOM 2193 N N . TRP A 1 276 ? -11.149 -27.535 -7.455 1.00 93.75 276 TRP A N 1
ATOM 2194 C CA . TRP A 1 276 ? -12.566 -27.145 -7.518 1.00 93.75 276 TRP A CA 1
ATOM 2195 C C . TRP A 1 276 ? -12.888 -26.186 -8.674 1.00 93.75 276 TRP A C 1
ATOM 2197 O O . TRP A 1 276 ? -14.044 -25.793 -8.860 1.00 93.75 276 TRP A O 1
ATOM 2207 N N . GLY A 1 277 ? -11.876 -25.804 -9.456 1.00 94.50 277 GLY A N 1
ATOM 2208 C CA . GLY A 1 277 ? -12.036 -25.021 -10.674 1.00 94.50 277 GLY A CA 1
ATOM 2209 C C . GLY A 1 277 ? -12.554 -23.605 -10.445 1.00 94.50 277 GLY A C 1
ATOM 2210 O O . GLY A 1 277 ? -12.512 -23.029 -9.349 1.00 94.50 277 GLY A O 1
ATOM 2211 N N . PHE A 1 278 ? -13.088 -23.034 -11.521 1.00 95.31 278 PHE A N 1
ATOM 2212 C CA . PHE A 1 278 ? -13.714 -21.715 -11.512 1.00 95.31 278 PHE A CA 1
ATOM 2213 C C . PHE A 1 278 ? -14.897 -21.619 -10.534 1.00 95.31 278 PHE A C 1
ATOM 2215 O O . PHE A 1 278 ? -15.071 -20.600 -9.861 1.00 95.31 278 PHE A O 1
ATOM 2222 N N . LEU A 1 279 ? -15.713 -22.671 -10.425 1.00 95.31 279 LEU A N 1
ATOM 2223 C CA . LEU A 1 279 ? -16.889 -22.653 -9.554 1.00 95.31 279 LEU A CA 1
ATOM 2224 C C . LEU A 1 279 ? -16.485 -22.613 -8.074 1.00 95.31 279 LEU A C 1
ATOM 2226 O O . LEU A 1 279 ? -16.995 -21.779 -7.325 1.00 95.31 279 LEU A O 1
ATOM 2230 N N . GLY A 1 280 ? -15.524 -23.444 -7.660 1.00 94.31 280 GLY A N 1
ATOM 2231 C CA . GLY A 1 280 ? -15.017 -23.451 -6.287 1.00 94.31 280 GLY A CA 1
ATOM 2232 C C . GLY A 1 280 ? -14.355 -22.137 -5.885 1.00 94.31 280 GLY A C 1
ATOM 2233 O O . GLY A 1 280 ? -14.678 -21.571 -4.840 1.00 94.31 280 GLY A O 1
ATOM 2234 N N . THR A 1 281 ? -13.482 -21.602 -6.740 1.00 94.88 281 THR A N 1
ATOM 2235 C CA . THR A 1 281 ? -12.828 -20.304 -6.492 1.00 94.88 281 THR A CA 1
ATOM 2236 C C . THR A 1 281 ? -13.832 -19.158 -6.388 1.00 94.88 281 THR A C 1
ATOM 2238 O O . THR A 1 281 ? -13.725 -18.335 -5.477 1.00 94.88 281 THR A O 1
ATOM 2241 N N . THR A 1 282 ? -14.857 -19.136 -7.246 1.00 95.69 282 THR A N 1
ATOM 2242 C CA . THR A 1 282 ? -15.947 -18.148 -7.182 1.00 95.69 282 THR A CA 1
ATOM 2243 C C . THR A 1 282 ? -16.729 -18.249 -5.872 1.00 95.69 282 THR A C 1
ATOM 2245 O O . THR A 1 282 ? -17.028 -17.224 -5.260 1.00 95.69 282 THR A O 1
ATOM 2248 N N . VAL A 1 283 ? -17.028 -19.464 -5.401 1.00 96.12 283 VAL A N 1
ATOM 2249 C CA . VAL A 1 283 ? -17.703 -19.679 -4.110 1.00 96.12 283 VAL A CA 1
ATOM 2250 C C . VAL A 1 283 ? -16.849 -19.159 -2.955 1.00 96.12 283 VAL A C 1
ATOM 2252 O O . VAL A 1 283 ? -17.361 -18.427 -2.109 1.00 96.12 283 VAL A O 1
ATOM 2255 N N . VAL A 1 284 ? -15.549 -19.468 -2.933 1.00 95.31 284 VAL A N 1
ATOM 2256 C CA . VAL A 1 284 ? -14.631 -18.975 -1.893 1.00 95.31 284 VAL A CA 1
ATOM 2257 C C . VAL A 1 284 ? -14.578 -17.445 -1.891 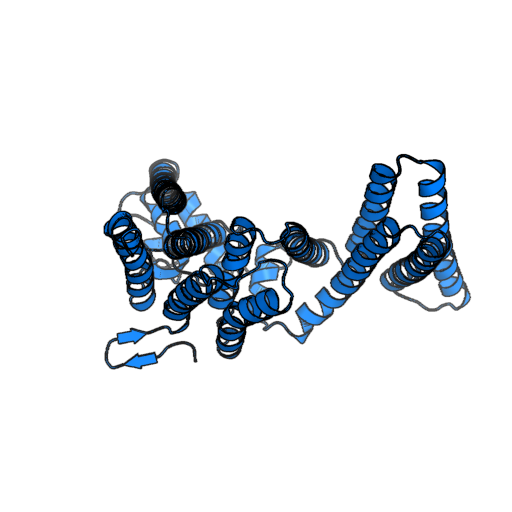1.00 95.31 284 VAL A C 1
ATOM 2259 O O . VAL A 1 284 ? -14.776 -16.830 -0.842 1.00 95.31 284 VAL A O 1
ATOM 2262 N N . ILE A 1 285 ? -14.404 -16.816 -3.058 1.00 96.44 285 ILE A N 1
ATOM 2263 C CA . ILE A 1 285 ? -14.446 -15.352 -3.202 1.00 96.44 285 ILE A CA 1
ATOM 2264 C C . ILE A 1 285 ? -15.783 -14.794 -2.698 1.00 96.44 285 ILE A C 1
ATOM 2266 O O . ILE A 1 285 ? -15.795 -13.841 -1.919 1.00 96.44 285 ILE A O 1
ATOM 2270 N N . GLY A 1 286 ? -16.907 -15.399 -3.085 1.00 97.62 286 GLY A N 1
ATOM 2271 C CA . GLY A 1 286 ? -18.244 -14.983 -2.662 1.00 97.62 286 GLY A CA 1
ATOM 2272 C C . GLY A 1 286 ? -18.445 -15.050 -1.145 1.00 97.62 286 GLY A C 1
ATOM 2273 O O . GLY A 1 286 ? -18.989 -14.114 -0.558 1.00 97.62 286 GLY A O 1
ATOM 2274 N N . LEU A 1 287 ? -17.955 -16.108 -0.492 1.00 96.94 287 LEU A N 1
ATOM 2275 C CA . LEU A 1 287 ? -18.011 -16.259 0.965 1.00 96.94 287 LEU A CA 1
ATOM 2276 C C . LEU A 1 287 ? -17.167 -15.201 1.685 1.00 96.94 287 LEU A C 1
ATOM 2278 O O . LEU A 1 287 ? -17.649 -14.591 2.642 1.00 96.94 287 LEU A O 1
ATOM 2282 N N . PHE A 1 288 ? -15.948 -14.930 1.209 1.00 96.75 288 PHE A N 1
ATOM 2283 C CA . PHE A 1 288 ? -15.112 -13.859 1.761 1.00 96.75 288 PHE A CA 1
ATOM 2284 C C . PHE A 1 288 ? -15.750 -12.486 1.573 1.00 96.75 288 PHE A C 1
ATOM 2286 O O . PHE A 1 288 ? -15.829 -11.715 2.527 1.00 96.75 288 PHE A O 1
ATOM 2293 N N . MET A 1 289 ? -16.268 -12.186 0.381 1.00 97.12 289 MET A N 1
ATOM 2294 C CA . MET A 1 289 ? -16.963 -10.924 0.122 1.00 97.12 289 MET A CA 1
ATOM 2295 C C . MET A 1 289 ? -18.205 -10.778 1.011 1.00 97.12 289 MET A C 1
ATOM 2297 O O . MET A 1 289 ? -18.421 -9.714 1.592 1.00 97.12 289 MET A O 1
ATOM 2301 N N . GLY A 1 290 ? -18.978 -11.850 1.203 1.00 98.06 290 GLY A N 1
ATOM 2302 C CA . GLY A 1 290 ? -20.107 -11.879 2.134 1.00 98.06 290 GLY A CA 1
ATOM 2303 C C . GLY A 1 290 ? -19.689 -11.625 3.587 1.00 98.06 290 GLY A C 1
ATOM 2304 O O . GLY A 1 290 ? -20.322 -10.824 4.279 1.00 98.06 290 GLY A O 1
ATOM 2305 N N . LEU A 1 291 ? -18.595 -12.245 4.044 1.00 97.06 291 LEU A N 1
ATOM 2306 C CA . LEU A 1 291 ? -18.019 -12.007 5.369 1.00 97.06 291 LEU A CA 1
ATOM 2307 C C . LEU A 1 291 ? -17.582 -10.544 5.535 1.00 97.06 291 LEU A C 1
ATOM 2309 O O . LEU A 1 291 ? -17.957 -9.909 6.518 1.00 97.06 291 LEU A O 1
ATOM 2313 N N . LEU A 1 292 ? -16.837 -9.991 4.576 1.00 97.31 292 LEU A N 1
ATOM 2314 C CA . LEU A 1 292 ? -16.344 -8.611 4.616 1.00 97.31 292 LEU A CA 1
ATOM 2315 C C . LEU A 1 292 ? -17.492 -7.597 4.643 1.00 97.31 292 LEU A C 1
ATOM 2317 O O . LEU A 1 292 ? -17.508 -6.706 5.493 1.00 97.31 292 LEU A O 1
ATOM 2321 N N . MET A 1 293 ? -18.493 -7.769 3.776 1.00 97.31 293 MET A N 1
ATOM 2322 C CA . MET A 1 293 ? -19.685 -6.917 3.763 1.00 97.31 293 MET A CA 1
ATOM 2323 C C . MET A 1 293 ? -20.454 -7.004 5.083 1.00 97.31 293 MET A C 1
ATOM 2325 O O . MET A 1 293 ? -20.889 -5.981 5.616 1.00 97.31 293 MET A O 1
ATOM 2329 N N . ARG A 1 294 ? -20.573 -8.206 5.663 1.00 97.56 294 ARG A N 1
ATOM 2330 C CA . ARG A 1 294 ? -21.186 -8.396 6.981 1.00 97.56 294 ARG A CA 1
ATOM 2331 C C . ARG A 1 294 ? -20.402 -7.676 8.077 1.00 97.56 294 ARG A C 1
ATOM 2333 O O . ARG A 1 294 ? -21.021 -7.028 8.913 1.00 97.56 294 ARG A O 1
ATOM 2340 N N . LEU A 1 295 ? -19.072 -7.751 8.082 1.00 97.44 295 LEU A N 1
ATOM 2341 C CA . LEU A 1 295 ? -18.239 -7.056 9.069 1.00 97.44 295 LEU A CA 1
ATOM 2342 C C . LEU A 1 295 ? -18.379 -5.537 8.971 1.00 97.44 295 LEU A C 1
ATOM 2344 O O . LEU A 1 295 ? -18.550 -4.884 9.997 1.00 97.44 295 LEU A O 1
ATOM 2348 N N . ILE A 1 296 ? -18.385 -4.984 7.756 1.00 96.56 296 ILE A N 1
ATOM 2349 C CA . ILE A 1 296 ? -18.606 -3.548 7.532 1.00 96.56 296 ILE A CA 1
ATOM 2350 C C . ILE A 1 296 ? -19.998 -3.141 8.027 1.00 96.56 296 ILE A C 1
ATOM 2352 O O . ILE A 1 296 ? -20.122 -2.166 8.763 1.00 96.56 296 ILE A O 1
ATOM 2356 N N . TYR A 1 297 ? -21.040 -3.912 7.705 1.00 96.94 297 TYR A N 1
ATOM 2357 C CA . TYR A 1 297 ? -22.396 -3.657 8.196 1.00 96.94 297 TYR A CA 1
ATOM 2358 C C . TYR A 1 297 ? -22.479 -3.671 9.734 1.00 96.94 297 TYR A C 1
ATOM 2360 O O . TYR A 1 297 ? -23.099 -2.796 10.344 1.00 96.94 297 TYR A O 1
ATOM 2368 N N . LEU A 1 298 ? -21.823 -4.640 10.382 1.00 95.94 298 LEU A N 1
ATOM 2369 C CA . LEU A 1 298 ? -21.729 -4.702 11.842 1.00 95.94 298 LEU A CA 1
ATOM 2370 C C . LEU A 1 298 ? -20.918 -3.528 12.416 1.00 95.94 298 LEU A C 1
ATOM 2372 O O . LEU A 1 298 ? -21.245 -3.027 13.487 1.00 95.94 298 LEU A O 1
ATOM 2376 N N . ALA A 1 299 ? -19.884 -3.050 11.728 1.00 95.56 299 ALA A N 1
ATOM 2377 C CA . ALA A 1 299 ? -19.121 -1.888 12.173 1.00 95.56 299 ALA A CA 1
ATOM 2378 C C . ALA A 1 299 ? -19.979 -0.613 12.110 1.00 95.56 299 ALA A C 1
ATOM 2380 O O . ALA A 1 299 ? -20.061 0.116 13.094 1.00 95.56 299 ALA A O 1
ATOM 2381 N N . GLU A 1 300 ? -20.692 -0.388 11.003 1.00 94.69 300 GLU A N 1
ATOM 2382 C CA . GLU A 1 300 ? -21.557 0.785 10.793 1.00 94.69 300 GLU A CA 1
ATOM 2383 C C . GLU A 1 300 ? -22.705 0.876 11.805 1.00 94.69 300 GLU A C 1
ATOM 2385 O O . GLU A 1 300 ? -23.048 1.964 12.267 1.00 94.69 300 GLU A O 1
ATOM 2390 N N . ARG A 1 301 ? -23.297 -0.263 12.193 1.00 93.56 301 ARG A N 1
ATOM 2391 C CA . ARG A 1 301 ? -24.396 -0.265 13.174 1.00 93.56 301 ARG A CA 1
ATOM 2392 C C . ARG A 1 301 ? -23.936 0.017 14.606 1.00 93.56 301 ARG A C 1
ATOM 2394 O O . ARG A 1 301 ? -24.778 0.255 15.477 1.00 93.56 301 ARG A O 1
ATOM 2401 N N . ASN A 1 302 ? -22.636 -0.089 14.890 1.00 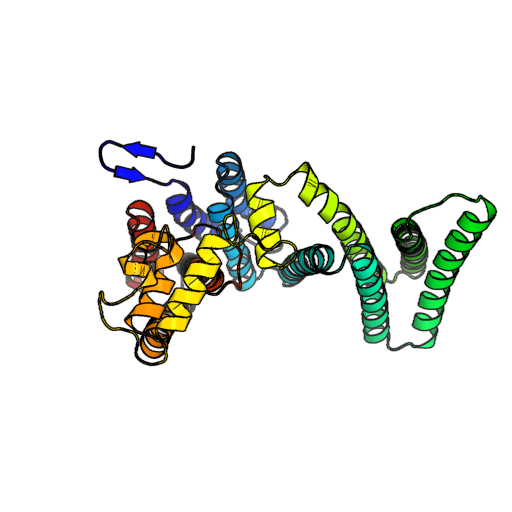90.75 302 ASN A N 1
ATOM 2402 C CA . ASN A 1 302 ? -22.119 0.089 16.240 1.00 90.75 302 ASN A CA 1
ATOM 2403 C C . ASN A 1 302 ? -22.172 1.566 16.647 1.00 90.75 302 ASN A C 1
ATOM 2405 O O . ASN A 1 302 ? -21.634 2.443 15.975 1.00 90.75 302 ASN A O 1
ATOM 2409 N N . ARG A 1 303 ? -22.808 1.839 17.794 1.00 87.50 303 ARG A N 1
ATOM 2410 C CA . ARG A 1 303 ? -22.946 3.207 18.324 1.00 87.50 303 ARG A CA 1
ATOM 2411 C C . ARG A 1 303 ? -21.652 3.725 18.957 1.00 87.50 303 ARG A C 1
ATOM 2413 O O . ARG A 1 303 ? -21.369 4.918 18.898 1.00 87.50 303 ARG A O 1
ATOM 2420 N N . SER A 1 304 ? -20.863 2.830 19.551 1.00 91.62 304 SER A N 1
ATOM 2421 C CA . SER A 1 304 ? -19.559 3.159 20.127 1.00 91.62 304 SER A CA 1
ATOM 2422 C C . SER A 1 304 ? -18.537 3.417 19.021 1.00 91.62 304 SER A C 1
ATOM 2424 O O . SER A 1 304 ? -18.264 2.533 18.205 1.00 91.62 304 SER A O 1
ATOM 2426 N N . LYS A 1 305 ? -17.922 4.611 19.026 1.00 91.88 305 LYS A N 1
ATOM 2427 C CA . LYS A 1 305 ? -16.832 4.955 18.092 1.00 91.88 305 LYS A CA 1
ATOM 2428 C C . LYS A 1 305 ? -15.683 3.952 18.183 1.00 91.88 305 LYS A C 1
ATOM 2430 O O . LYS A 1 305 ? -15.126 3.582 17.159 1.00 91.88 305 LYS A O 1
ATOM 2435 N N . PHE A 1 306 ? -15.362 3.482 19.389 1.00 95.06 306 PHE A N 1
ATOM 2436 C CA . PHE A 1 306 ? -14.315 2.484 19.604 1.00 95.06 306 PHE A CA 1
ATOM 2437 C C . PHE A 1 306 ? -14.612 1.185 18.842 1.00 95.06 306 PHE A C 1
ATOM 2439 O O . PHE A 1 306 ? -13.811 0.757 18.012 1.00 95.06 306 PHE A O 1
ATOM 2446 N N . SER A 1 307 ? -15.788 0.593 19.079 1.00 95.12 307 SER A N 1
ATOM 2447 C CA . SER A 1 307 ? -16.191 -0.674 18.456 1.00 95.12 307 SER A CA 1
ATOM 2448 C C . SER A 1 307 ? -16.317 -0.551 16.938 1.00 95.12 307 SER A C 1
ATOM 2450 O O . SER A 1 307 ? -15.915 -1.460 16.216 1.00 95.12 307 SER A O 1
ATOM 2452 N N . ARG A 1 308 ? -16.814 0.591 16.443 1.00 95.56 308 ARG A N 1
ATOM 2453 C CA . ARG A 1 308 ? -16.895 0.879 15.006 1.00 95.56 308 ARG A CA 1
ATOM 2454 C C . ARG A 1 308 ? -15.512 0.931 14.350 1.00 95.56 308 ARG A C 1
ATOM 2456 O O . ARG A 1 308 ? -15.291 0.233 13.364 1.00 95.56 308 ARG A O 1
ATOM 2463 N N . VAL A 1 309 ? -14.581 1.719 14.899 1.00 96.31 309 VAL A N 1
ATOM 2464 C CA . VAL A 1 309 ? -13.213 1.844 14.358 1.00 96.31 309 VAL A CA 1
ATOM 2465 C C . VAL A 1 309 ? -12.511 0.492 14.358 1.00 96.31 309 VAL A C 1
ATOM 2467 O O . VAL A 1 309 ? -11.926 0.108 13.348 1.00 96.31 309 VAL A O 1
ATOM 2470 N N . TYR A 1 310 ? -12.613 -0.254 15.462 1.00 97.62 310 TYR A N 1
ATOM 2471 C CA . TYR A 1 310 ? -12.048 -1.597 15.542 1.00 97.62 310 TYR A CA 1
ATOM 2472 C C . TYR A 1 310 ? -12.647 -2.527 14.478 1.00 97.62 310 TYR A C 1
ATOM 2474 O O . TYR A 1 310 ? -11.903 -3.230 13.801 1.00 97.62 310 TYR A O 1
ATOM 2482 N N . GLY A 1 311 ? -13.966 -2.477 14.262 1.00 97.19 311 GLY A N 1
ATOM 2483 C CA . GLY A 1 311 ? -14.646 -3.237 13.212 1.00 97.19 311 GLY A CA 1
ATOM 2484 C C . GLY A 1 311 ? -14.124 -2.952 11.805 1.00 97.19 311 GLY A C 1
ATOM 2485 O O . GLY A 1 311 ? -13.888 -3.892 11.045 1.00 97.19 311 GLY A O 1
ATOM 2486 N N . TYR A 1 312 ? -13.860 -1.684 11.465 1.00 97.31 312 TYR A N 1
ATOM 2487 C CA . TYR A 1 312 ? -13.212 -1.362 10.190 1.00 97.31 312 TYR A CA 1
ATOM 2488 C C . TYR A 1 312 ? -11.793 -1.899 10.106 1.00 97.31 312 TYR A C 1
ATOM 2490 O O . TYR A 1 312 ? -11.437 -2.418 9.056 1.00 97.31 312 TYR A O 1
ATOM 2498 N N . CYS A 1 313 ? -10.998 -1.811 11.178 1.00 97.56 313 CYS A N 1
ATOM 2499 C CA . CYS A 1 313 ? -9.663 -2.409 11.200 1.00 97.56 313 CYS A CA 1
ATOM 2500 C C . CYS A 1 313 ? -9.726 -3.914 10.901 1.00 97.56 313 CYS A C 1
ATOM 2502 O O . CYS A 1 313 ? -8.974 -4.397 10.060 1.00 97.56 313 CYS A O 1
ATOM 2504 N N . VAL A 1 314 ? -10.649 -4.652 11.532 1.00 97.75 314 VAL A N 1
ATOM 2505 C CA . VAL A 1 314 ? -10.830 -6.089 11.265 1.00 97.75 314 VAL A CA 1
ATOM 2506 C C . VAL A 1 314 ? -11.186 -6.329 9.797 1.00 97.75 314 VAL A C 1
ATOM 2508 O O . VAL A 1 314 ? -10.549 -7.149 9.136 1.00 97.75 314 VAL A O 1
ATOM 2511 N N . ALA A 1 315 ? -12.167 -5.595 9.268 1.00 97.50 315 ALA A N 1
ATOM 2512 C CA . ALA A 1 315 ? -12.609 -5.760 7.888 1.00 97.50 315 ALA A CA 1
ATOM 2513 C C . ALA A 1 315 ? -11.501 -5.431 6.871 1.00 97.50 315 ALA A C 1
ATOM 2515 O O . ALA A 1 315 ? -11.294 -6.194 5.931 1.00 97.50 315 ALA A O 1
ATOM 2516 N N . THR A 1 316 ? -10.758 -4.335 7.053 1.00 96.62 316 THR A N 1
ATOM 2517 C CA . THR A 1 316 ? -9.711 -3.919 6.108 1.00 96.62 316 THR A CA 1
ATOM 2518 C C . THR A 1 316 ? -8.466 -4.803 6.179 1.00 96.62 316 THR A C 1
ATOM 2520 O O . THR A 1 316 ? -7.882 -5.091 5.135 1.00 96.62 316 THR A O 1
ATOM 2523 N N . ILE A 1 317 ? -8.091 -5.303 7.365 1.00 96.81 317 ILE A N 1
ATOM 2524 C CA . ILE A 1 317 ? -7.010 -6.290 7.517 1.00 96.81 317 ILE A CA 1
ATOM 2525 C C . ILE A 1 317 ? -7.362 -7.579 6.771 1.00 96.81 317 ILE A C 1
ATOM 2527 O O . ILE A 1 317 ? -6.544 -8.069 5.990 1.00 96.81 317 ILE A O 1
ATOM 2531 N N . LEU A 1 318 ? -8.567 -8.121 6.983 1.00 96.44 318 LEU A N 1
ATOM 2532 C CA . LEU A 1 318 ? -9.017 -9.335 6.297 1.00 96.44 318 LEU A CA 1
ATOM 2533 C C . LEU A 1 318 ? -9.099 -9.123 4.783 1.00 96.44 318 LEU A C 1
ATOM 2535 O O . LEU A 1 318 ? -8.626 -9.968 4.028 1.00 96.44 318 LEU A O 1
ATOM 2539 N N . PHE A 1 319 ? -9.634 -7.979 4.345 1.00 96.38 319 PHE A N 1
ATOM 2540 C CA . PHE A 1 319 ? -9.705 -7.616 2.932 1.00 96.38 319 PHE A CA 1
ATOM 2541 C C . PHE A 1 319 ? -8.325 -7.585 2.276 1.00 96.38 319 PHE A C 1
ATOM 2543 O O . PHE A 1 319 ? -8.169 -8.111 1.182 1.00 96.38 319 PHE A O 1
ATOM 2550 N N . PHE A 1 320 ? -7.316 -7.011 2.932 1.00 95.12 320 PHE A N 1
ATOM 2551 C CA . PHE A 1 320 ? -5.977 -6.922 2.353 1.00 95.12 320 PHE A CA 1
ATOM 2552 C C . PHE A 1 320 ? -5.294 -8.280 2.234 1.00 95.12 320 PHE A C 1
ATOM 2554 O O . PHE A 1 320 ? -4.722 -8.567 1.189 1.00 95.12 320 PHE A O 1
ATOM 2561 N N . HIS A 1 321 ? -5.394 -9.143 3.250 1.00 94.81 321 HIS A N 1
ATOM 2562 C CA . HIS A 1 321 ? -4.857 -10.503 3.144 1.00 94.81 321 HIS A CA 1
ATOM 2563 C C . HIS A 1 321 ? -5.563 -11.284 2.038 1.00 94.81 321 HIS A C 1
ATOM 2565 O O . HIS A 1 321 ? -4.902 -11.906 1.218 1.00 94.81 321 HIS A O 1
ATOM 2571 N N . PHE A 1 322 ? -6.891 -11.190 1.966 1.00 95.38 322 PHE A N 1
ATOM 2572 C CA . PHE A 1 322 ? -7.682 -11.794 0.899 1.00 95.38 322 PHE A CA 1
ATOM 2573 C C . PHE A 1 322 ? -7.273 -11.283 -0.494 1.00 95.38 322 PHE A C 1
ATOM 2575 O O . PHE A 1 322 ? -6.957 -12.078 -1.377 1.00 95.38 322 PHE A O 1
ATOM 2582 N N . ALA A 1 323 ? -7.229 -9.962 -0.687 1.00 95.06 323 ALA A N 1
ATOM 2583 C CA . ALA A 1 323 ? -6.941 -9.341 -1.975 1.00 95.06 323 ALA A CA 1
ATOM 2584 C C . ALA A 1 323 ? -5.500 -9.592 -2.437 1.00 95.06 323 ALA A C 1
ATOM 2586 O O . ALA A 1 323 ? -5.284 -9.894 -3.609 1.00 95.06 323 ALA A O 1
ATOM 2587 N N . ILE A 1 324 ? -4.519 -9.496 -1.533 1.00 93.56 324 ILE A N 1
ATOM 2588 C CA . ILE A 1 324 ? -3.111 -9.732 -1.867 1.00 93.56 324 ILE A CA 1
ATOM 2589 C C . ILE A 1 324 ? -2.834 -11.217 -2.075 1.00 93.56 324 ILE A C 1
ATOM 2591 O O . ILE A 1 324 ? -2.146 -11.539 -3.036 1.00 93.56 324 ILE A O 1
ATOM 2595 N N . ASN A 1 325 ? -3.380 -12.119 -1.251 1.00 93.62 325 ASN A N 1
ATOM 2596 C CA . ASN A 1 325 ? -3.172 -13.561 -1.411 1.00 93.62 325 ASN A CA 1
ATOM 2597 C C . ASN A 1 325 ? -3.740 -14.067 -2.750 1.00 93.62 325 ASN A C 1
ATOM 2599 O O . ASN A 1 325 ? -3.040 -14.706 -3.536 1.00 93.62 325 ASN A O 1
ATOM 2603 N N . ILE A 1 326 ? -4.978 -13.687 -3.081 1.00 94.06 326 ILE A N 1
ATOM 2604 C CA . ILE A 1 326 ? -5.538 -14.016 -4.395 1.00 94.06 326 ILE A CA 1
ATOM 2605 C C . ILE A 1 326 ? -4.731 -13.313 -5.486 1.00 94.06 326 ILE A C 1
ATOM 2607 O O . ILE A 1 326 ? -4.297 -13.969 -6.428 1.00 94.06 326 ILE A O 1
ATOM 2611 N N . GLY A 1 327 ? -4.444 -12.017 -5.329 1.00 93.38 327 GLY A N 1
ATOM 2612 C CA . GLY A 1 327 ? -3.654 -11.233 -6.276 1.00 93.38 327 GLY A CA 1
ATOM 2613 C C . GLY A 1 327 ? -2.296 -11.857 -6.604 1.00 93.38 327 GLY A C 1
ATOM 2614 O O . GLY A 1 327 ? -1.937 -11.923 -7.775 1.00 93.38 327 GLY A O 1
ATOM 2615 N N . MET A 1 328 ? -1.558 -12.373 -5.620 1.00 91.56 328 MET A N 1
ATOM 2616 C CA . MET A 1 328 ? -0.265 -13.021 -5.858 1.00 91.56 328 MET A CA 1
ATOM 2617 C C . MET A 1 328 ? -0.411 -14.370 -6.568 1.00 91.56 328 MET A C 1
ATOM 2619 O O . MET A 1 328 ? 0.379 -14.668 -7.461 1.00 91.56 328 MET A O 1
ATOM 2623 N N . THR A 1 329 ? -1.443 -15.158 -6.247 1.00 90.31 329 THR A N 1
ATOM 2624 C CA . THR A 1 329 ? -1.654 -16.482 -6.869 1.00 90.31 329 THR A CA 1
ATOM 2625 C C . THR A 1 329 ? -2.011 -16.396 -8.355 1.00 90.31 329 THR A C 1
ATOM 2627 O O . THR A 1 329 ? -1.594 -17.252 -9.136 1.00 90.31 329 THR A O 1
ATOM 2630 N N . ILE A 1 330 ? -2.718 -15.340 -8.770 1.00 91.44 330 ILE A N 1
ATOM 2631 C CA . ILE A 1 330 ? -3.041 -15.069 -10.183 1.00 91.44 330 ILE A CA 1
ATOM 2632 C C . ILE A 1 330 ? -2.016 -14.150 -10.873 1.00 91.44 330 ILE A C 1
ATOM 2634 O O . ILE A 1 330 ? -2.084 -13.949 -12.084 1.00 91.44 330 ILE A O 1
ATOM 2638 N N . GLY A 1 331 ? -1.044 -13.610 -10.129 1.00 88.19 331 GLY A N 1
ATOM 2639 C CA . GLY A 1 331 ? 0.037 -12.760 -10.639 1.00 88.19 331 GLY A CA 1
ATOM 2640 C C . GLY A 1 331 ? -0.325 -11.293 -10.897 1.00 88.19 331 GLY A C 1
ATOM 2641 O O . GLY A 1 331 ? 0.285 -10.675 -11.762 1.00 88.19 331 GLY A O 1
ATOM 2642 N N . LEU A 1 332 ? -1.303 -10.741 -10.173 1.00 89.38 332 LEU A N 1
ATOM 2643 C CA . LEU A 1 332 ? -1.642 -9.308 -10.149 1.00 89.38 332 LEU A CA 1
ATOM 2644 C C . LEU A 1 332 ? -0.946 -8.527 -9.019 1.00 89.38 332 LEU A C 1
ATOM 2646 O O . LEU A 1 332 ? -0.957 -7.298 -9.028 1.00 89.38 332 LEU A O 1
ATOM 2650 N N . ALA A 1 333 ? -0.365 -9.216 -8.036 1.00 88.69 333 ALA A N 1
ATOM 2651 C CA . ALA A 1 333 ? 0.379 -8.624 -6.924 1.00 88.69 333 ALA A CA 1
ATOM 2652 C C . ALA A 1 333 ? 1.711 -9.368 -6.727 1.00 88.69 333 ALA A C 1
ATOM 2654 O O . ALA A 1 333 ? 1.807 -10.542 -7.097 1.00 88.69 333 ALA A O 1
ATOM 2655 N N . PRO A 1 334 ? 2.750 -8.727 -6.159 1.00 86.12 334 PRO A N 1
ATOM 2656 C CA . PRO A 1 334 ? 4.020 -9.405 -5.951 1.00 86.12 334 PRO A CA 1
ATOM 2657 C C . PRO A 1 334 ? 3.870 -10.472 -4.862 1.00 86.12 334 PRO A C 1
ATOM 2659 O O . PRO A 1 334 ? 3.032 -10.361 -3.967 1.00 86.12 334 PRO A O 1
ATOM 2662 N N . VAL A 1 335 ? 4.712 -11.505 -4.914 1.00 85.12 335 VAL A N 1
ATOM 2663 C CA . VAL A 1 335 ? 4.761 -12.541 -3.874 1.00 85.12 335 VAL A CA 1
ATOM 2664 C C . VAL A 1 335 ? 5.272 -11.907 -2.592 1.00 85.12 335 VAL A C 1
ATOM 2666 O O . VAL A 1 335 ? 6.432 -11.514 -2.507 1.00 85.12 335 VAL A O 1
ATOM 2669 N N . ILE A 1 336 ? 4.409 -11.778 -1.595 1.00 80.94 336 ILE A N 1
ATOM 2670 C CA . ILE A 1 336 ? 4.739 -11.082 -0.349 1.00 80.94 336 ILE A CA 1
ATOM 2671 C C . ILE A 1 336 ? 4.780 -12.048 0.852 1.00 80.94 336 ILE A C 1
ATOM 2673 O O . ILE A 1 336 ? 5.427 -11.744 1.849 1.00 80.94 336 ILE A O 1
ATOM 2677 N N . GLY A 1 337 ? 4.200 -13.244 0.712 1.00 79.50 337 GLY A N 1
ATOM 2678 C CA . GLY A 1 337 ? 4.172 -14.269 1.758 1.00 79.50 337 GLY A CA 1
ATOM 2679 C C . GLY A 1 337 ? 3.145 -13.951 2.841 1.00 79.50 337 GLY A C 1
ATOM 2680 O O . GLY A 1 337 ? 3.491 -13.746 4.001 1.00 79.50 337 GLY A O 1
ATOM 2681 N N . ILE A 1 338 ? 1.889 -13.770 2.423 1.00 87.31 338 ILE A N 1
ATOM 2682 C CA . ILE A 1 338 ? 0.782 -13.387 3.300 1.00 87.31 338 ILE A CA 1
ATOM 2683 C C . ILE A 1 338 ? -0.291 -14.480 3.229 1.00 87.31 338 ILE A C 1
ATOM 2685 O O . ILE A 1 338 ? -0.802 -14.737 2.134 1.00 87.31 338 ILE A O 1
ATOM 2689 N N . PRO A 1 339 ? -0.699 -15.069 4.368 1.00 90.75 339 PRO A N 1
ATOM 2690 C CA . PRO A 1 339 ? -1.672 -16.153 4.384 1.00 90.75 339 PRO A CA 1
ATOM 2691 C C . PRO A 1 339 ? -3.096 -15.660 4.097 1.00 90.75 339 PRO A C 1
ATOM 2693 O O . PRO A 1 339 ? -3.502 -14.574 4.525 1.00 90.75 339 PRO A O 1
ATOM 2696 N N . LEU A 1 340 ? -3.890 -16.505 3.442 1.00 92.12 340 LEU A N 1
ATOM 2697 C CA . LEU A 1 340 ? -5.331 -16.346 3.292 1.00 92.12 340 LEU A CA 1
ATOM 2698 C C . LEU A 1 340 ? -6.022 -16.608 4.647 1.00 92.12 340 LEU A C 1
ATOM 2700 O O . LEU A 1 340 ? -5.888 -17.709 5.198 1.00 92.12 340 LEU A O 1
ATOM 2704 N N . PRO A 1 341 ? -6.778 -15.645 5.211 1.00 92.31 341 PRO A N 1
ATOM 2705 C CA . PRO A 1 341 ? -7.347 -15.791 6.549 1.00 92.31 341 PRO A CA 1
ATOM 2706 C C . PRO A 1 341 ? -8.270 -17.008 6.662 1.00 92.31 341 PRO A C 1
ATOM 2708 O O . PRO A 1 341 ? -9.094 -17.231 5.787 1.00 92.31 341 PRO A O 1
ATOM 2711 N N . PHE A 1 342 ? -8.171 -17.778 7.748 1.00 91.06 342 PHE A N 1
ATOM 2712 C CA . PHE A 1 342 ? -8.994 -18.975 8.023 1.00 91.06 342 PHE A CA 1
ATOM 2713 C C . PHE A 1 342 ? -8.859 -20.151 7.041 1.00 91.06 342 PHE A C 1
ATOM 2715 O O . PHE A 1 342 ? -9.500 -21.176 7.262 1.00 91.06 342 PHE A O 1
ATOM 2722 N N . PHE A 1 343 ? -8.054 -20.023 5.986 1.00 88.69 343 PHE A N 1
ATOM 2723 C CA . PHE A 1 343 ? -7.929 -21.042 4.944 1.00 88.69 343 PHE A CA 1
ATOM 2724 C C . PHE A 1 343 ? -6.496 -21.565 4.829 1.00 88.69 343 PHE A C 1
ATOM 2726 O O . PHE A 1 343 ? -6.284 -22.773 4.797 1.00 88.69 343 PHE A O 1
ATOM 2733 N N . SER A 1 344 ? -5.508 -20.666 4.827 1.00 88.75 344 SER A N 1
ATOM 2734 C CA . SER A 1 344 ? -4.094 -21.042 4.828 1.00 88.75 344 SER A CA 1
ATOM 2735 C C . SER A 1 344 ? -3.700 -21.760 6.112 1.00 88.75 344 SER A C 1
ATOM 2737 O O . SER A 1 344 ? -4.086 -21.370 7.218 1.00 88.75 344 SER A O 1
ATOM 2739 N N . TYR A 1 345 ? -2.847 -22.766 5.966 1.00 83.38 345 TYR A N 1
ATOM 2740 C CA . TYR A 1 345 ? -2.185 -23.423 7.075 1.00 83.38 345 TYR A CA 1
ATOM 2741 C C . TYR A 1 345 ? -1.187 -22.463 7.725 1.00 83.38 345 TYR A C 1
ATOM 2743 O O . TYR A 1 345 ? -0.253 -21.970 7.099 1.00 83.38 345 TYR A O 1
ATOM 2751 N N . GLY A 1 346 ? -1.389 -22.189 9.008 1.00 82.12 346 GLY A N 1
ATOM 2752 C CA . GLY A 1 346 ? -0.492 -21.356 9.792 1.00 82.12 346 GLY A CA 1
ATOM 2753 C C . GLY A 1 346 ? -1.007 -21.233 11.214 1.00 82.12 346 GLY A C 1
ATOM 2754 O O . GLY A 1 346 ? -2.080 -20.685 11.446 1.00 82.12 346 GLY A O 1
ATOM 2755 N N . GLY A 1 347 ? -0.246 -21.751 12.182 1.00 80.19 347 GLY A N 1
ATOM 2756 C CA . GLY A 1 347 ? -0.655 -21.712 13.587 1.00 80.19 347 GLY A CA 1
ATOM 2757 C C . GLY A 1 347 ? -0.856 -20.273 14.065 1.00 80.19 347 GLY A C 1
ATOM 2758 O O . GLY A 1 347 ? -1.961 -19.877 14.424 1.00 80.19 347 GLY A O 1
ATOM 2759 N N . SER A 1 348 ? 0.197 -19.456 14.007 1.00 85.75 348 SER A N 1
ATOM 2760 C CA . SER A 1 348 ? 0.161 -18.069 14.494 1.00 85.75 348 SER A CA 1
ATOM 2761 C C . SER A 1 348 ? -0.888 -17.199 13.787 1.00 85.75 348 SER A C 1
ATOM 2763 O O . SER A 1 348 ? -1.581 -16.421 14.443 1.00 85.75 348 SER A O 1
ATOM 2765 N N . SER A 1 349 ? -1.025 -17.329 12.464 1.00 88.25 349 SER A N 1
ATOM 2766 C CA . SER A 1 349 ? -1.977 -16.544 11.670 1.00 88.25 349 SER A CA 1
ATOM 2767 C C . SER A 1 349 ? -3.424 -16.932 11.976 1.00 88.25 349 SER A C 1
ATOM 2769 O O . SER A 1 349 ? -4.249 -16.049 12.212 1.00 88.25 349 SER A O 1
ATOM 2771 N N . LEU A 1 350 ? -3.735 -18.232 12.076 1.00 89.88 350 LEU A N 1
ATOM 2772 C CA . LEU A 1 350 ? -5.072 -18.706 12.442 1.00 89.88 350 LEU A CA 1
ATOM 2773 C C . LEU A 1 350 ? -5.498 -18.171 13.814 1.00 89.88 350 LEU A C 1
ATOM 2775 O O . LEU A 1 350 ? -6.601 -17.636 13.949 1.00 89.88 350 LEU A O 1
ATOM 2779 N N . TRP A 1 351 ? -4.620 -18.263 14.817 1.00 91.25 351 TRP A N 1
ATOM 2780 C CA . TRP A 1 351 ? -4.881 -17.722 16.154 1.00 91.25 351 TRP A CA 1
ATOM 2781 C C . TRP A 1 351 ? -5.090 -16.206 16.124 1.00 91.25 351 TRP A C 1
ATOM 2783 O O . TRP A 1 351 ? -6.044 -15.713 16.726 1.00 91.25 351 TRP A O 1
ATOM 2793 N N . SER A 1 352 ? -4.251 -15.471 15.390 1.00 92.31 352 SER A N 1
ATOM 2794 C CA . SER A 1 352 ? -4.366 -14.015 15.282 1.00 92.31 352 SER A CA 1
ATOM 2795 C C . SER A 1 352 ? -5.680 -13.578 14.629 1.00 92.31 352 SER A C 1
ATOM 2797 O O . SER A 1 352 ? -6.411 -12.779 15.214 1.00 92.31 352 SER A O 1
ATOM 2799 N N . PHE A 1 353 ? -6.046 -14.137 13.468 1.00 94.56 353 PHE A N 1
ATOM 2800 C CA . PHE A 1 353 ? -7.307 -13.793 12.798 1.00 94.56 353 PHE A CA 1
ATOM 2801 C C . PHE A 1 353 ? -8.529 -14.170 13.625 1.00 94.56 353 PHE A C 1
ATOM 2803 O O . PHE A 1 353 ? -9.509 -13.424 13.655 1.00 94.56 353 PHE A O 1
ATOM 2810 N N . THR A 1 354 ? -8.461 -15.307 14.320 1.00 94.50 354 THR A N 1
ATOM 2811 C CA . THR A 1 354 ? -9.517 -15.738 15.233 1.00 94.50 354 THR A CA 1
ATOM 2812 C C . THR A 1 354 ? -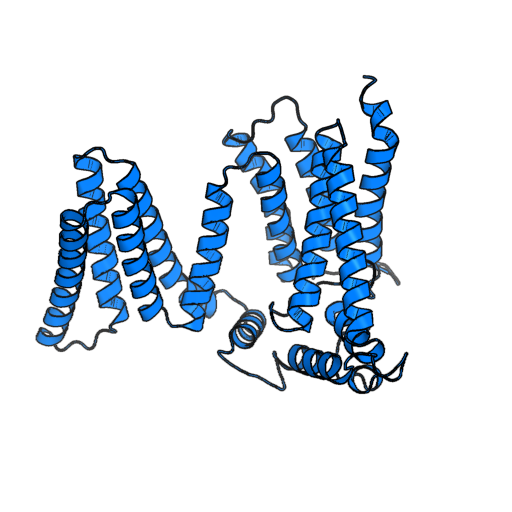9.673 -14.718 16.357 1.00 94.50 354 THR A C 1
ATOM 2814 O O . THR A 1 354 ? -10.755 -14.169 16.531 1.00 94.50 354 THR A O 1
ATOM 2817 N N . LEU A 1 355 ? -8.602 -14.366 17.070 1.00 95.06 355 LEU A N 1
ATOM 2818 C CA . LEU A 1 355 ? -8.667 -13.366 18.140 1.00 95.06 355 LEU A CA 1
ATOM 2819 C C . LEU A 1 355 ? -9.165 -12.006 17.636 1.00 95.06 355 LEU A C 1
ATOM 2821 O O . LEU A 1 355 ? -10.067 -11.428 18.240 1.00 95.06 355 LEU A O 1
ATOM 2825 N N . LEU A 1 356 ? -8.642 -11.535 16.502 1.00 95.56 356 LEU A N 1
ATOM 2826 C CA . LEU A 1 356 ? -9.055 -10.291 15.852 1.00 95.56 356 LEU A CA 1
ATOM 2827 C C . LEU A 1 356 ? -10.574 -10.268 15.592 1.00 95.56 356 LEU A C 1
ATOM 2829 O O . LEU A 1 356 ? -11.265 -9.315 15.956 1.00 95.56 356 LEU A O 1
ATOM 2833 N N . LEU A 1 357 ? -11.111 -11.341 15.002 1.00 96.75 357 LEU A N 1
ATOM 2834 C CA . LEU A 1 357 ? -12.533 -11.466 14.691 1.00 96.75 357 LEU A CA 1
ATOM 2835 C C . LEU A 1 357 ? -13.389 -11.593 15.958 1.00 96.75 357 LEU A C 1
ATOM 2837 O O . LEU A 1 357 ? -14.387 -10.888 16.104 1.00 96.75 357 LEU A O 1
ATOM 2841 N N . PHE A 1 358 ? -13.011 -12.473 16.885 1.00 96.19 358 PHE A N 1
ATOM 2842 C CA . PHE A 1 358 ? -13.795 -12.753 18.089 1.00 96.19 358 PHE A CA 1
ATOM 2843 C C . PHE A 1 358 ? -13.853 -11.558 19.041 1.00 96.19 358 PHE A C 1
ATOM 2845 O O . PHE A 1 358 ? -14.899 -11.319 19.647 1.00 96.19 358 PHE A O 1
ATOM 2852 N N . VAL A 1 359 ? -12.786 -10.759 19.134 1.00 96.25 359 VAL A N 1
ATOM 2853 C CA . VAL A 1 359 ? -12.818 -9.494 19.882 1.00 96.25 359 VAL A CA 1
ATOM 2854 C C . VAL A 1 359 ? -13.855 -8.547 19.281 1.00 96.25 359 VAL A C 1
ATOM 2856 O O . VAL A 1 359 ? -14.644 -7.965 20.025 1.00 96.25 359 VAL A O 1
ATOM 2859 N N . PHE A 1 360 ? -13.937 -8.436 17.952 1.00 96.56 360 PHE A N 1
ATOM 2860 C CA . PHE A 1 360 ? -14.946 -7.589 17.315 1.00 96.56 360 PHE A CA 1
ATOM 2861 C C . PHE A 1 360 ? -16.366 -8.115 17.544 1.00 96.56 360 PHE A C 1
ATOM 2863 O O . PHE A 1 360 ? -17.253 -7.348 17.917 1.00 96.56 360 PHE A O 1
ATOM 2870 N N . VAL A 1 361 ? -16.575 -9.426 17.406 1.00 95.50 361 VAL A N 1
ATOM 2871 C CA . VAL A 1 361 ? -17.869 -10.064 17.692 1.00 95.50 361 VAL A CA 1
ATOM 2872 C C . VAL A 1 361 ? -18.288 -9.823 19.145 1.00 95.50 361 VAL A C 1
ATOM 2874 O O . VAL A 1 361 ? -19.445 -9.492 19.404 1.00 95.50 361 VAL A O 1
ATOM 2877 N N . ARG A 1 362 ? -17.356 -9.915 20.102 1.00 95.31 362 ARG A N 1
ATOM 2878 C CA . ARG A 1 362 ? -17.631 -9.620 21.514 1.00 95.31 362 ARG A CA 1
ATOM 2879 C C . ARG A 1 362 ? -18.024 -8.156 21.730 1.00 95.31 362 ARG A C 1
ATOM 2881 O O . ARG A 1 362 ? -18.953 -7.907 22.496 1.00 95.31 362 ARG A O 1
ATOM 2888 N N . LEU A 1 363 ? -17.348 -7.214 21.068 1.00 93.44 363 LEU A N 1
ATOM 2889 C CA . LEU A 1 363 ? -17.667 -5.781 21.133 1.00 93.44 363 LEU A CA 1
ATOM 2890 C C . LEU A 1 363 ? -19.042 -5.460 20.530 1.00 93.44 363 LEU A C 1
ATOM 2892 O O . LEU A 1 363 ? -19.777 -4.643 21.079 1.00 93.44 363 LEU A O 1
ATOM 2896 N N . ASP A 1 364 ? -19.410 -6.113 19.429 1.00 92.69 364 ASP A N 1
ATOM 2897 C CA . ASP A 1 364 ? -20.726 -5.950 18.804 1.00 92.69 364 ASP A CA 1
ATOM 2898 C C . ASP A 1 364 ? -21.857 -6.602 19.628 1.00 92.69 364 ASP A C 1
ATOM 2900 O O . ASP A 1 364 ? -22.983 -6.089 19.673 1.00 92.69 364 ASP A O 1
ATOM 2904 N N . ALA A 1 365 ? -21.561 -7.698 20.335 1.00 92.06 365 ALA A N 1
ATOM 2905 C CA . ALA A 1 365 ? -22.497 -8.335 21.258 1.00 92.06 365 ALA A CA 1
ATOM 2906 C C . ALA A 1 365 ? -22.815 -7.439 22.469 1.00 92.06 365 ALA A C 1
ATOM 2908 O O . ALA A 1 365 ? -23.980 -7.320 22.842 1.00 92.06 365 ALA A O 1
ATOM 2909 N N . SER A 1 366 ? -21.817 -6.753 23.040 1.00 89.62 366 SER A N 1
ATOM 2910 C CA . SER A 1 366 ? -21.992 -5.834 24.181 1.00 89.62 366 SER A CA 1
ATOM 2911 C C . SER A 1 366 ? -22.384 -4.402 23.786 1.00 89.62 366 SER A C 1
ATOM 2913 O O . SER A 1 366 ? -22.365 -3.492 24.616 1.00 89.62 366 SER A O 1
ATOM 2915 N N . ARG A 1 367 ? -22.791 -4.166 22.530 1.00 84.81 367 ARG A N 1
ATOM 2916 C CA . ARG A 1 367 ? -23.071 -2.812 22.010 1.00 84.81 367 ARG A CA 1
ATOM 2917 C C . ARG A 1 367 ? -24.141 -2.031 22.780 1.00 84.81 367 ARG A C 1
ATOM 2919 O O . ARG A 1 367 ? -24.123 -0.804 22.750 1.00 84.81 367 ARG A O 1
ATOM 2926 N N . PHE A 1 368 ? -25.091 -2.722 23.414 1.00 83.31 368 PHE A N 1
ATOM 2927 C CA . PHE A 1 368 ? -26.151 -2.084 24.201 1.00 83.31 368 PHE A CA 1
ATOM 2928 C C . PHE A 1 368 ? -25.706 -1.759 25.631 1.00 83.31 368 PHE A C 1
ATOM 2930 O O . PHE A 1 368 ? -26.142 -0.753 26.178 1.00 83.31 368 PHE A O 1
ATOM 2937 N N . GLU A 1 369 ? -24.797 -2.552 26.198 1.00 79.75 369 GLU A N 1
ATOM 2938 C CA . GLU A 1 369 ? -24.230 -2.337 27.538 1.00 79.75 369 GLU A CA 1
ATOM 2939 C C . GLU A 1 369 ? -23.283 -1.128 27.558 1.00 79.75 369 GLU A C 1
ATOM 2941 O O . GLU A 1 369 ? -23.206 -0.395 28.533 1.00 79.75 369 GLU A O 1
ATOM 2946 N N . GLN A 1 370 ? -22.587 -0.855 26.451 1.00 64.38 370 GLN A N 1
ATOM 2947 C CA . GLN A 1 370 ? -21.668 0.289 26.359 1.00 64.38 370 GLN A CA 1
ATOM 2948 C C . GLN A 1 370 ? -22.369 1.660 26.336 1.00 64.38 370 GLN A C 1
ATOM 2950 O O . GLN A 1 370 ? -21.695 2.684 26.370 1.00 64.38 370 GLN A O 1
ATOM 2955 N N . LEU A 1 371 ? -23.702 1.691 26.242 1.00 59.12 371 LEU A N 1
ATOM 2956 C CA . LEU A 1 371 ? -24.501 2.921 26.230 1.00 59.12 371 LEU A CA 1
ATOM 2957 C C . LEU A 1 371 ? -25.021 3.308 27.619 1.00 59.12 371 LEU A C 1
ATOM 2959 O O . LEU A 1 371 ? -25.613 4.375 27.749 1.00 59.12 371 LEU A O 1
ATOM 2963 N N . SER A 1 372 ? -24.866 2.442 28.624 1.00 48.28 372 SER A N 1
ATOM 2964 C CA . SER A 1 372 ? -25.475 2.618 29.946 1.00 48.28 372 SER A CA 1
ATOM 2965 C C . SER A 1 372 ? -24.570 3.30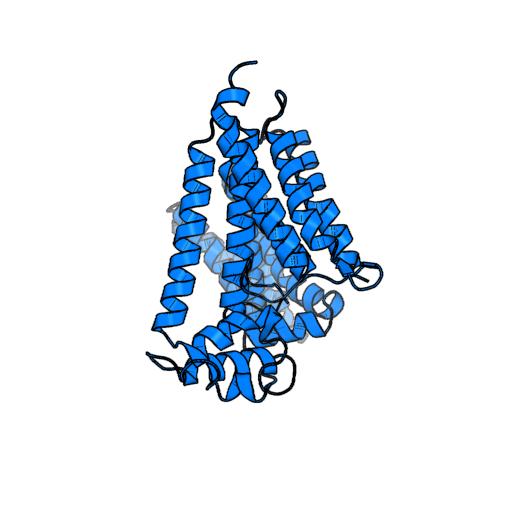6 30.976 1.00 48.28 372 SER A C 1
ATOM 2967 O O . SER A 1 372 ? -24.845 3.187 32.167 1.00 48.28 372 SER A O 1
ATOM 2969 N N . PHE A 1 373 ? -23.511 4.001 30.547 1.00 42.78 373 PHE A N 1
ATOM 2970 C CA . PHE A 1 373 ? -22.602 4.742 31.430 1.00 42.78 373 PHE A CA 1
ATOM 2971 C C . PHE A 1 373 ? -22.385 6.177 30.966 1.00 42.78 373 PHE A C 1
ATOM 2973 O O . PHE A 1 373 ? -22.103 6.370 29.759 1.00 42.78 373 PHE A O 1
#

Secondary structure (DSSP, 8-state):
---EEETTEEE-HHHHHHHHHHHHHHHHHTSTT--TT-HHHHHHHHHHHHHHHHHHHTTT-HHHHHHGGGHHHHHHHTT--HHHHHHHHHHHHHHHHHHHH-HHHHHHHHHHHHHHHHHHHH--HHHHHHHHHHHHHHHHHHHHHHHHHT----HHHHHHHHHHHHHHHHHHHHHHTT-HHHHHHHHHHHHHHHHHHHHHHHHHHTS-HHHHHHHHHHTTSS--TTTTTHHHHHHHHHHHHTTTT-S-TT--STTTTT-STTTTTTTHHHHHHHHHHHHHHHHHHHHHHHHHHHHHHHHHH-SSHHHHHHHHHHHHHHHHHHHHHHHHHHTSS-----PPTTTS--HHHHHHHHHHHHHHHHHHHTTTGGG--